Protein AF-A0A363TLC6-F1 (afdb_monomer)

Secondary structure (DSSP, 8-state):
--EEEE--TT--S-PPTTHHHHHHTT--EEE--SSS-EEE--TT-HHHHHHHHHHTT-SS-----EEESSGGGGGGTBS---HHHHHHHHHHTTTT--EEEEBPTTS-HHHHTTSSEEEEE--SSHHHHHHHHHTTSEEE-EES--TT------SHHHHHHHHTTT-SEEEESSSPPP--

Radius of gyration: 15.28 Å; Cα contacts (8 Å, |Δi|>4): 379; chains: 1; bounding box: 37×31×37 Å

Foldseek 3Di:
DEDEDEDALVDPVDDPPPPLVCQVVLFWEFAAFPAFIFIKHLQPDPSVLVLVCVQQVDPAQDAWAKAWLAPVCVVVFAPDQDPVNVVVCVVAPQDDDWDKHQTDPPRPCSNVSPVSIHTYHHTPRNNQSSSCVSSPTIITGDHLDYVPGPRFAADPVVSCVVQPPSGHYYYHHGTGDPPD

pLDDT: mean 91.59, std 9.98, range [39.34, 98.69]

Sequence (180 aa):
MTRLARFDAGNVAFFPPGVVESLLAGGMVIYPTDTLYGLGVDPRSREGLGKLLVLKSREGVKPIPLLLDGPERAADWAEHVPPAAVRLMEGFWPGGVTIVLPAWADTPPQITGGSGTVGLRVPGHPIPRALARALGGAITGTSANRAGNPGDWQTAEEVVREFTGDVDWVLWDGPSPRAG

Nearest PDB structures (foldseek):
  6f89-assembly2_B  TM=8.943E-01  e=2.570E-14  Pyrococcus abyssi GE5
  6f89-assembly1_A  TM=8.948E-01  e=7.843E-14  Pyrococcus abyssi GE5
  3aje-assemb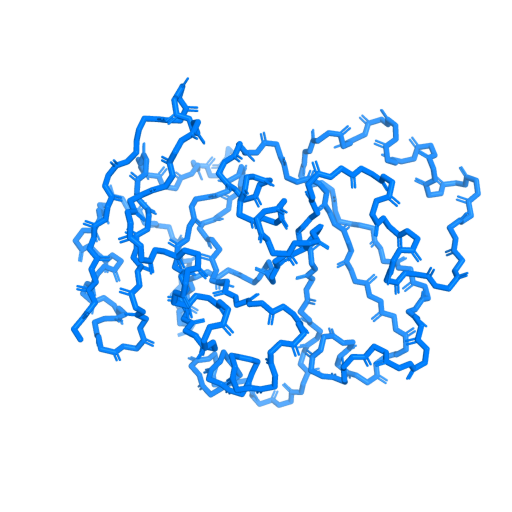ly1_A  TM=8.853E-01  e=3.472E-13  Sulfurisphaera tokodaii str. 7
  6f8y-assembly4_D  TM=8.467E-01  e=1.005E-13  Pyrococcus abyssi GE5
  2eqa-assembly1_A  TM=8.831E-01  e=1.127E-12  Sulfurisphaera tokodaii

Mean predicted aligned error: 4.2 Å

Structure (mmCIF, N/CA/C/O backbone):
data_AF-A0A363TLC6-F1
#
_entry.id   AF-A0A363TLC6-F1
#
loop_
_atom_site.group_PDB
_atom_site.id
_atom_site.type_symbol
_atom_site.label_atom_id
_atom_site.label_alt_id
_atom_site.label_comp_id
_atom_site.label_asym_id
_atom_site.label_entity_id
_atom_site.label_seq_id
_atom_site.pdbx_PDB_ins_code
_atom_site.Cartn_x
_atom_site.Cartn_y
_atom_site.Cartn_z
_atom_site.occupancy
_atom_site.B_iso_or_equiv
_atom_site.auth_seq_id
_atom_site.auth_comp_id
_atom_site.auth_asym_id
_atom_site.auth_atom_id
_atom_site.pdbx_PDB_model_num
ATOM 1 N N . MET A 1 1 ? -17.711 -2.748 12.458 1.00 83.56 1 MET A N 1
ATOM 2 C CA . MET A 1 1 ? -17.127 -1.836 13.467 1.00 83.56 1 MET A CA 1
ATOM 3 C C . MET A 1 1 ? -15.635 -1.772 13.205 1.00 83.56 1 MET A C 1
ATOM 5 O O . MET A 1 1 ? -15.025 -2.831 13.124 1.00 83.56 1 MET A O 1
ATOM 9 N N . THR A 1 2 ? -15.076 -0.576 13.023 1.00 93.62 2 THR A N 1
ATOM 10 C CA . THR A 1 2 ? -13.634 -0.384 12.804 1.00 93.62 2 THR A CA 1
ATOM 11 C C . THR A 1 2 ? -12.859 -0.732 14.070 1.00 93.62 2 THR A C 1
ATOM 13 O O . THR A 1 2 ? -13.224 -0.290 15.159 1.00 93.62 2 THR A O 1
ATOM 16 N N . ARG A 1 3 ? -11.804 -1.538 13.935 1.00 95.19 3 ARG A N 1
ATOM 17 C CA . ARG A 1 3 ? -10.947 -1.974 15.044 1.00 95.19 3 ARG A CA 1
ATOM 18 C C . ARG A 1 3 ? -9.619 -1.226 15.009 1.00 95.19 3 ARG A C 1
ATOM 20 O O . ARG A 1 3 ? -9.010 -1.105 13.953 1.00 95.19 3 ARG A O 1
ATOM 27 N N . LEU A 1 4 ? -9.158 -0.753 16.162 1.00 94.06 4 LEU A N 1
ATOM 28 C CA . LEU A 1 4 ? -7.861 -0.094 16.305 1.00 94.06 4 LEU A CA 1
ATOM 29 C C . LEU A 1 4 ? -6.860 -1.051 16.953 1.00 94.06 4 LEU A C 1
ATOM 31 O O . LEU A 1 4 ? -7.119 -1.586 18.030 1.00 94.06 4 LEU A O 1
ATOM 35 N N . ALA A 1 5 ? -5.704 -1.215 16.322 1.00 92.69 5 ALA A N 1
ATOM 36 C CA . ALA A 1 5 ? -4.566 -1.941 16.857 1.00 92.69 5 ALA A CA 1
ATOM 37 C C . ALA A 1 5 ? -3.354 -1.013 16.925 1.00 92.69 5 ALA A C 1
ATOM 39 O O . ALA A 1 5 ? -2.985 -0.392 15.931 1.00 92.69 5 ALA A O 1
ATOM 40 N N . ARG A 1 6 ? -2.739 -0.917 18.105 1.00 90.38 6 ARG A N 1
ATOM 41 C CA . ARG A 1 6 ? -1.516 -0.138 18.307 1.00 90.38 6 ARG A CA 1
ATOM 42 C C . ARG A 1 6 ? -0.305 -1.056 18.189 1.00 90.38 6 ARG A C 1
ATOM 44 O O . ARG A 1 6 ? -0.286 -2.110 18.820 1.00 90.38 6 ARG A O 1
ATOM 51 N N . PHE A 1 7 ? 0.668 -0.653 17.387 1.00 82.69 7 PHE A N 1
ATOM 52 C CA . PHE A 1 7 ? 1.892 -1.390 17.116 1.00 82.69 7 PHE A CA 1
ATOM 53 C C . PHE A 1 7 ? 3.094 -0.643 17.659 1.00 82.69 7 PHE A C 1
ATOM 55 O O . PHE A 1 7 ? 3.154 0.582 17.636 1.00 82.69 7 PHE A O 1
ATOM 62 N N . ASP A 1 8 ? 4.072 -1.425 18.088 1.00 75.81 8 ASP A N 1
ATOM 63 C CA . ASP A 1 8 ? 5.451 -0.983 18.158 1.00 75.81 8 ASP A CA 1
ATOM 64 C C . ASP A 1 8 ? 6.123 -1.424 16.852 1.00 75.81 8 ASP A C 1
ATOM 66 O O . ASP A 1 8 ? 6.174 -2.621 16.552 1.00 75.81 8 ASP A O 1
ATOM 70 N N . ALA A 1 9 ? 6.615 -0.474 16.053 1.00 65.81 9 ALA A N 1
ATOM 71 C CA . ALA A 1 9 ? 7.301 -0.770 14.794 1.00 65.81 9 ALA A CA 1
ATOM 72 C C . ALA A 1 9 ? 8.544 -1.667 14.989 1.00 65.81 9 ALA A C 1
ATOM 74 O O . ALA A 1 9 ? 8.982 -2.320 14.038 1.00 65.81 9 ALA A O 1
ATOM 75 N N . GLY A 1 10 ? 9.079 -1.754 16.216 1.00 66.38 10 GLY A N 1
ATOM 76 C CA . GLY A 1 10 ? 10.140 -2.684 16.600 1.00 66.38 10 GLY A CA 1
ATOM 77 C C . GLY A 1 10 ? 9.703 -4.151 16.714 1.00 66.38 10 GLY A C 1
ATOM 78 O O . GLY A 1 10 ? 10.563 -5.031 16.738 1.00 66.38 10 GLY A O 1
ATOM 79 N N . ASN A 1 11 ? 8.397 -4.447 16.748 1.00 67.25 11 ASN A N 1
ATOM 80 C CA . ASN A 1 11 ? 7.863 -5.806 16.867 1.00 67.25 11 ASN A CA 1
ATOM 81 C C . ASN A 1 11 ? 6.662 -6.049 15.932 1.00 67.25 11 ASN A C 1
ATOM 83 O O . ASN A 1 11 ? 5.506 -6.084 16.349 1.00 67.25 11 ASN A O 1
ATOM 87 N N . VAL A 1 12 ? 6.956 -6.273 14.649 1.00 66.94 12 VAL A N 1
ATOM 88 C CA . VAL A 1 12 ? 5.962 -6.641 13.619 1.00 66.94 12 VAL A CA 1
ATOM 89 C C . VAL A 1 12 ? 5.819 -8.154 13.419 1.00 66.94 12 VAL A C 1
ATOM 91 O O . VAL A 1 12 ? 5.270 -8.594 12.410 1.00 66.94 12 VAL A O 1
ATOM 94 N N . ALA A 1 13 ? 6.346 -8.973 14.337 1.00 66.00 13 ALA A N 1
ATOM 95 C CA . ALA A 1 13 ? 6.372 -10.429 14.170 1.00 66.00 13 ALA A CA 1
ATOM 96 C C . ALA A 1 13 ? 4.965 -11.049 14.114 1.00 66.00 13 ALA A C 1
ATOM 98 O O . ALA A 1 13 ? 4.798 -12.152 13.594 1.00 66.00 13 ALA A O 1
ATOM 99 N N . PHE A 1 14 ? 3.957 -10.344 14.635 1.00 67.69 14 PHE A N 1
ATOM 100 C CA . PHE A 1 14 ? 2.583 -10.814 14.658 1.00 67.69 14 PHE A CA 1
ATOM 101 C C . PHE A 1 14 ? 1.596 -9.654 14.496 1.00 67.69 14 PHE A C 1
ATOM 103 O O . PHE A 1 14 ? 1.685 -8.645 15.196 1.00 67.69 14 PHE A O 1
ATOM 110 N N . PHE A 1 15 ? 0.631 -9.807 13.589 1.00 81.00 15 PHE A N 1
ATOM 111 C CA . PHE A 1 15 ? -0.543 -8.937 13.547 1.00 81.00 15 PHE A CA 1
ATOM 112 C C . PHE A 1 15 ? -1.604 -9.454 14.524 1.00 81.00 15 PHE A C 1
ATOM 114 O O . PHE A 1 15 ? -1.698 -10.664 14.717 1.00 81.00 15 PHE A O 1
ATOM 121 N N . PRO A 1 16 ? -2.446 -8.585 15.112 1.00 82.75 16 PRO A N 1
ATOM 122 C CA . PRO A 1 16 ? -3.619 -9.021 15.850 1.00 82.75 16 PRO A CA 1
ATOM 123 C C . PRO A 1 16 ? -4.414 -10.058 15.045 1.00 82.75 16 PRO A C 1
ATOM 125 O O . PRO A 1 16 ? -4.590 -9.871 13.832 1.00 82.75 16 PRO A O 1
ATOM 128 N N . PRO A 1 17 ? -4.925 -11.118 15.698 1.00 82.62 17 PRO A N 1
ATOM 129 C CA . PRO A 1 17 ? -5.785 -12.088 15.035 1.00 82.62 17 PRO A CA 1
ATOM 130 C C . PRO A 1 17 ? -6.935 -11.379 14.308 1.00 82.62 17 PRO A C 1
ATOM 132 O O . PRO A 1 17 ? -7.628 -10.542 14.895 1.00 82.62 17 PRO A O 1
ATOM 135 N N . GLY A 1 18 ? -7.141 -11.692 13.031 1.00 92.00 18 GLY A N 1
ATOM 136 C CA . GLY A 1 18 ? -8.213 -11.125 12.219 1.00 92.00 18 GLY A CA 1
ATOM 137 C C . GLY A 1 18 ? -7.802 -10.004 11.262 1.00 92.00 18 GLY A C 1
ATOM 138 O O . GLY A 1 18 ? -8.650 -9.598 10.467 1.00 92.00 18 GLY A O 1
ATOM 139 N N . VAL A 1 19 ? -6.575 -9.464 11.310 1.00 94.75 19 VAL A N 1
ATOM 140 C CA . VAL A 1 19 ? -6.133 -8.447 10.327 1.00 94.75 19 VAL A CA 1
ATOM 141 C C . VAL A 1 19 ? -5.964 -9.076 8.947 1.00 94.75 19 VAL A C 1
ATOM 143 O O . VAL A 1 19 ? -6.568 -8.620 7.978 1.00 94.75 19 VAL A O 1
ATOM 146 N N . VAL A 1 20 ? -5.171 -10.145 8.863 1.00 95.12 20 VAL A N 1
ATOM 147 C CA . VAL A 1 20 ? -4.874 -10.825 7.596 1.00 95.12 20 VAL A CA 1
ATOM 148 C C . VAL A 1 20 ? -6.123 -11.523 7.065 1.00 95.12 20 VAL A C 1
ATOM 150 O O . VAL A 1 20 ? -6.442 -11.391 5.889 1.00 95.12 20 VAL A O 1
ATOM 153 N N . GLU A 1 21 ? -6.886 -12.188 7.933 1.00 96.00 21 GLU A N 1
ATOM 154 C CA . GLU A 1 21 ? -8.143 -12.845 7.569 1.00 96.00 21 GLU A CA 1
ATOM 155 C C . GLU A 1 21 ? -9.157 -11.842 7.017 1.00 96.00 21 GLU A C 1
ATOM 157 O O . GLU A 1 21 ? -9.833 -12.128 6.032 1.00 96.00 21 GLU A O 1
ATOM 162 N N . SER A 1 22 ? -9.231 -10.643 7.608 1.00 97.00 22 SER A N 1
ATOM 163 C CA . SER A 1 22 ? -10.083 -9.571 7.097 1.00 97.00 22 SER A CA 1
ATOM 164 C C . SER A 1 22 ? -9.664 -9.150 5.693 1.00 97.00 22 SER A C 1
ATOM 166 O O . SER A 1 22 ? -10.533 -8.995 4.845 1.00 97.00 22 SER A O 1
ATOM 168 N N . LEU A 1 23 ? -8.366 -8.990 5.425 1.00 97.12 23 LEU A N 1
ATOM 169 C CA . LEU A 1 23 ? -7.867 -8.593 4.104 1.00 97.12 23 LEU A CA 1
ATOM 170 C C . LEU A 1 23 ? -8.107 -9.674 3.046 1.00 97.12 23 LEU A C 1
ATOM 172 O O . LEU A 1 23 ? -8.587 -9.360 1.957 1.00 97.12 23 LEU A O 1
ATOM 176 N N . LEU A 1 24 ? -7.858 -10.941 3.389 1.00 96.50 24 LEU A N 1
ATOM 177 C CA . LEU A 1 24 ? -8.150 -12.090 2.525 1.00 96.50 24 LEU A CA 1
ATOM 178 C C . LEU A 1 24 ? -9.655 -12.225 2.235 1.00 96.50 24 LEU A C 1
ATOM 180 O O . LEU A 1 24 ? -10.039 -12.661 1.153 1.00 96.50 24 LEU A O 1
ATOM 184 N N . ALA A 1 25 ? -10.512 -11.795 3.163 1.00 97.00 25 ALA A N 1
ATOM 185 C CA . ALA A 1 25 ? -11.962 -11.713 2.984 1.00 97.00 25 ALA A CA 1
ATOM 186 C C . ALA A 1 25 ? -12.435 -10.413 2.290 1.00 97.00 25 ALA A C 1
ATOM 188 O O . ALA A 1 25 ? -13.623 -10.107 2.309 1.00 97.00 25 ALA A O 1
ATOM 189 N N . GLY A 1 26 ? -11.533 -9.619 1.697 1.00 97.31 26 GLY A N 1
ATOM 190 C CA . GLY A 1 26 ? -11.886 -8.382 0.986 1.00 97.31 26 GLY A CA 1
ATOM 191 C C . GLY A 1 26 ? -12.199 -7.184 1.890 1.00 97.31 26 GLY A C 1
ATOM 192 O O . GLY A 1 26 ? -12.906 -6.261 1.476 1.00 97.31 26 GLY A O 1
ATOM 193 N N . GLY A 1 27 ? -11.717 -7.200 3.129 1.00 97.56 27 GLY A N 1
ATOM 194 C CA . GLY A 1 27 ? -11.721 -6.062 4.046 1.00 97.56 27 GLY A CA 1
ATOM 195 C C . GLY A 1 27 ? -10.644 -5.026 3.720 1.00 97.56 27 GLY A C 1
ATOM 196 O O . GLY A 1 27 ? -9.816 -5.215 2.825 1.00 97.56 27 GLY A O 1
ATOM 197 N N . MET A 1 28 ? -10.664 -3.918 4.458 1.00 97.69 28 MET A N 1
ATOM 198 C CA . MET A 1 28 ? -9.742 -2.794 4.288 1.00 97.69 28 MET A CA 1
ATOM 199 C C . MET A 1 28 ? -8.991 -2.476 5.579 1.00 97.69 28 MET A C 1
ATOM 201 O O . MET A 1 28 ? -9.553 -2.511 6.676 1.00 97.69 28 MET A O 1
ATOM 205 N N . VAL A 1 29 ? -7.721 -2.103 5.436 1.00 97.62 29 VAL A N 1
ATOM 206 C CA . VAL A 1 29 ? -6.852 -1.719 6.550 1.00 97.62 29 VAL A CA 1
ATOM 207 C C . VAL A 1 29 ? -6.214 -0.361 6.298 1.00 97.62 29 VAL A C 1
ATOM 209 O O . VAL A 1 29 ? -5.744 -0.080 5.199 1.00 97.62 29 VAL A O 1
ATOM 212 N N . ILE A 1 30 ? -6.154 0.478 7.325 1.0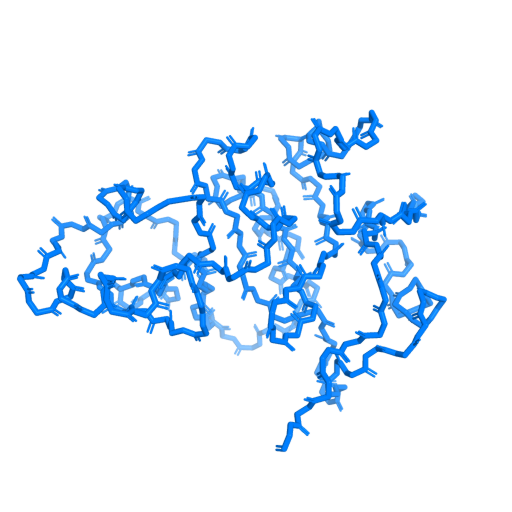0 96.88 30 ILE A N 1
ATOM 213 C CA . ILE A 1 30 ? -5.260 1.634 7.351 1.00 96.88 30 ILE A CA 1
ATOM 214 C C . ILE A 1 30 ? -3.991 1.236 8.090 1.00 96.88 30 ILE A C 1
ATOM 216 O O . ILE A 1 30 ? -4.070 0.629 9.155 1.00 96.88 30 ILE A O 1
ATOM 220 N N . TYR A 1 31 ? -2.832 1.552 7.524 1.00 95.56 31 TYR A N 1
ATOM 221 C CA . TYR A 1 31 ? -1.540 1.139 8.064 1.00 95.56 31 TYR A CA 1
ATOM 222 C C . TYR A 1 31 ? -0.470 2.222 7.867 1.00 95.56 31 TYR A C 1
ATOM 224 O O . TYR A 1 31 ? -0.528 2.970 6.890 1.00 95.56 31 TYR A O 1
ATOM 232 N N . PRO A 1 32 ? 0.524 2.315 8.759 1.00 93.75 32 PRO A N 1
ATOM 233 C CA . PRO A 1 32 ? 1.602 3.288 8.644 1.00 93.75 32 PRO A CA 1
ATOM 234 C C . PRO A 1 32 ? 2.565 2.932 7.512 1.00 93.75 32 PRO A C 1
ATOM 236 O O . PRO A 1 32 ? 2.831 1.759 7.230 1.00 93.75 32 PRO A O 1
ATOM 239 N N . THR A 1 33 ? 3.132 3.958 6.880 1.00 91.81 33 THR A N 1
ATOM 240 C CA . THR A 1 33 ? 4.276 3.817 5.970 1.00 91.81 33 THR A CA 1
ATOM 241 C C . THR A 1 33 ? 5.367 4.809 6.347 1.00 91.81 33 THR A C 1
ATOM 243 O O . THR A 1 33 ? 5.167 5.701 7.162 1.00 91.81 33 THR A O 1
ATOM 246 N N . ASP A 1 34 ? 6.511 4.703 5.684 1.00 88.44 34 ASP A N 1
ATOM 247 C CA . ASP A 1 34 ? 7.643 5.627 5.765 1.00 88.44 34 ASP A CA 1
ATOM 248 C C . ASP A 1 34 ? 7.368 6.980 5.076 1.00 88.44 34 ASP A C 1
ATOM 250 O O . ASP A 1 34 ? 8.266 7.805 4.962 1.00 88.44 34 ASP A O 1
ATOM 254 N N . THR A 1 35 ? 6.137 7.217 4.599 1.00 86.56 35 THR A N 1
ATOM 255 C CA . THR A 1 35 ? 5.710 8.470 3.949 1.00 86.56 35 THR A CA 1
ATOM 256 C C . THR A 1 35 ? 4.417 9.026 4.549 1.00 86.56 35 THR A C 1
ATOM 258 O O . THR A 1 35 ? 4.459 9.950 5.346 1.00 86.56 35 THR A O 1
ATOM 261 N N . LEU A 1 36 ? 3.264 8.461 4.189 1.00 90.50 36 LEU A N 1
ATOM 262 C CA . LEU A 1 36 ? 1.954 8.768 4.774 1.00 90.50 36 LEU A CA 1
ATOM 263 C C . LEU A 1 36 ? 1.266 7.461 5.157 1.00 90.50 36 LEU A C 1
ATOM 265 O O . LEU A 1 36 ? 1.595 6.411 4.603 1.00 90.50 36 LEU A O 1
ATOM 269 N N . TYR A 1 37 ? 0.272 7.498 6.038 1.00 94.50 37 TYR A N 1
ATOM 270 C CA . TYR A 1 37 ? -0.565 6.317 6.251 1.00 94.50 37 TYR A CA 1
ATOM 271 C C . TYR A 1 37 ? -1.184 5.844 4.930 1.00 94.50 37 TYR A C 1
ATOM 273 O O . TYR A 1 37 ? -1.678 6.642 4.129 1.00 94.50 37 TYR A O 1
ATOM 281 N N . GLY A 1 38 ? -1.126 4.538 4.699 1.00 94.94 38 GLY A N 1
ATOM 282 C CA . GLY A 1 38 ? -1.690 3.852 3.551 1.00 94.94 38 GLY A CA 1
ATOM 283 C C . GLY A 1 38 ? -3.077 3.296 3.854 1.00 94.94 38 GLY A C 1
ATOM 284 O O . GLY A 1 38 ? -3.390 2.948 4.990 1.00 94.94 38 GLY A O 1
ATOM 285 N N . LEU A 1 39 ? -3.902 3.202 2.818 1.00 95.81 39 LEU A N 1
ATOM 286 C CA . LEU A 1 39 ? -5.165 2.480 2.802 1.00 95.81 39 LEU A CA 1
ATOM 287 C C . LEU A 1 39 ? -4.997 1.246 1.904 1.00 95.81 39 LEU A C 1
ATOM 289 O O . LEU A 1 39 ? -4.667 1.352 0.718 1.00 95.81 39 LEU A O 1
ATOM 293 N N . GLY A 1 40 ? -5.180 0.077 2.508 1.00 96.94 40 GLY A N 1
ATOM 294 C CA . GLY A 1 40 ? -4.764 -1.219 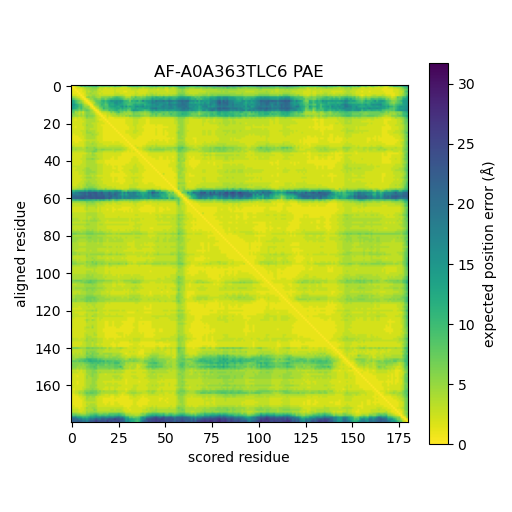1.996 1.00 96.94 40 GLY A CA 1
ATOM 295 C C . GLY A 1 40 ? -5.902 -2.196 1.819 1.00 96.94 40 GLY A C 1
ATOM 296 O O . GLY A 1 40 ? -6.733 -2.357 2.710 1.00 96.94 40 GLY A O 1
ATOM 297 N N . VAL A 1 41 ? -5.863 -2.898 0.695 1.00 98.06 41 VAL A N 1
ATOM 298 C CA . VAL A 1 41 ? -6.624 -4.115 0.415 1.00 98.06 41 VAL A CA 1
ATOM 299 C C . VAL A 1 41 ? -5.699 -5.125 -0.254 1.00 98.06 41 VAL A C 1
ATOM 301 O O . VAL A 1 41 ? -4.651 -4.747 -0.791 1.00 98.06 41 VAL A O 1
ATOM 304 N N . ASP A 1 42 ? -6.091 -6.397 -0.251 1.00 98.00 42 ASP A N 1
ATOM 305 C CA . ASP A 1 42 ? -5.454 -7.389 -1.116 1.00 98.00 42 ASP A CA 1
ATOM 306 C C . ASP A 1 42 ? -5.647 -6.972 -2.589 1.00 98.00 42 ASP A C 1
ATOM 308 O O . ASP A 1 42 ? -6.793 -6.858 -3.042 1.00 98.00 42 ASP A O 1
ATOM 312 N N . PRO A 1 43 ? -4.563 -6.741 -3.358 1.00 97.19 43 PRO A N 1
ATOM 313 C CA . PRO A 1 43 ? -4.653 -6.318 -4.752 1.00 97.19 43 PRO A CA 1
ATOM 314 C C . PRO A 1 43 ? -5.259 -7.381 -5.677 1.00 97.19 43 PRO A C 1
ATOM 316 O O . PRO A 1 43 ? -5.559 -7.077 -6.828 1.00 97.19 43 PRO A O 1
ATOM 319 N N . ARG A 1 44 ? -5.461 -8.613 -5.198 1.00 95.62 44 ARG A N 1
ATOM 320 C CA . ARG A 1 44 ? -6.157 -9.690 -5.917 1.00 95.62 44 ARG A CA 1
ATOM 321 C C . ARG A 1 44 ? -7.633 -9.800 -5.521 1.00 95.62 44 ARG A C 1
ATOM 323 O O . ARG A 1 44 ? -8.405 -10.475 -6.201 1.00 95.62 44 ARG A O 1
ATOM 330 N N . SER A 1 45 ? -8.062 -9.107 -4.464 1.00 96.69 45 SER A N 1
ATOM 331 C CA . SER A 1 45 ? -9.455 -9.103 -4.021 1.00 96.69 45 SER A CA 1
ATOM 332 C C . SER A 1 45 ? -10.287 -8.108 -4.824 1.00 96.69 45 SER A C 1
ATOM 334 O O . SER A 1 45 ? -10.218 -6.893 -4.626 1.00 96.69 45 SER A O 1
ATOM 336 N N . ARG A 1 46 ? -11.151 -8.624 -5.706 1.00 94.56 46 ARG A N 1
ATOM 337 C CA . ARG A 1 46 ? -12.114 -7.795 -6.451 1.00 94.56 46 ARG A CA 1
ATOM 338 C C . ARG A 1 46 ? -13.027 -6.996 -5.518 1.00 94.56 46 ARG A C 1
ATOM 340 O O . ARG A 1 46 ? -13.344 -5.846 -5.818 1.00 94.56 46 ARG A O 1
ATOM 347 N N . GLU A 1 47 ? -13.447 -7.601 -4.409 1.00 95.62 47 GLU A N 1
ATOM 348 C CA . GLU A 1 47 ? -14.287 -6.946 -3.405 1.00 95.62 47 GLU A CA 1
ATOM 349 C C . GLU A 1 47 ? -13.530 -5.815 -2.699 1.00 95.62 47 GLU A C 1
ATOM 351 O O . GLU A 1 47 ? -14.023 -4.686 -2.663 1.00 95.62 47 GLU A O 1
ATOM 356 N N . GLY A 1 48 ? -12.316 -6.091 -2.211 1.00 96.56 48 GLY A N 1
ATOM 357 C CA . GLY A 1 48 ? -11.477 -5.092 -1.548 1.00 96.56 48 GLY A CA 1
ATOM 358 C C . GLY A 1 48 ? -11.175 -3.905 -2.462 1.00 96.56 48 GLY A C 1
ATOM 359 O O . GLY A 1 48 ? -11.396 -2.755 -2.086 1.00 96.56 48 GLY A O 1
ATOM 360 N 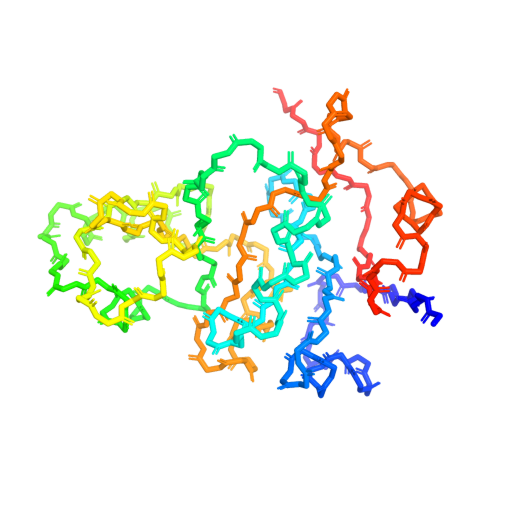N . LEU A 1 49 ? -10.767 -4.169 -3.708 1.00 95.06 49 LEU A N 1
ATOM 361 C CA . LEU A 1 49 ? -10.538 -3.122 -4.709 1.00 95.06 49 LEU A CA 1
ATOM 362 C C . LEU A 1 49 ? -11.797 -2.291 -4.987 1.00 95.06 49 LEU A C 1
ATOM 364 O O . LEU A 1 49 ? -11.707 -1.073 -5.139 1.00 95.06 49 LEU A O 1
ATOM 368 N N . GLY A 1 50 ? -12.973 -2.925 -5.027 1.00 93.56 50 GLY A N 1
ATOM 369 C CA . GLY A 1 50 ? -14.252 -2.232 -5.178 1.00 93.56 50 GLY A CA 1
ATOM 370 C C . GLY A 1 50 ? -14.527 -1.261 -4.028 1.00 93.56 50 GLY A C 1
ATOM 371 O O . GLY A 1 50 ? -14.783 -0.080 -4.273 1.00 93.56 50 GLY A O 1
ATOM 372 N N . LYS A 1 51 ? -14.411 -1.729 -2.778 1.00 94.00 51 LYS A N 1
ATOM 373 C CA . LYS A 1 51 ? -14.587 -0.892 -1.576 1.00 94.00 51 LYS A CA 1
ATOM 374 C C . LYS A 1 51 ? -13.588 0.265 -1.540 1.00 94.00 51 LYS A C 1
ATOM 376 O O . LYS A 1 51 ? -13.974 1.404 -1.279 1.00 94.00 51 LYS A O 1
ATOM 381 N N . LEU A 1 52 ? -12.326 -0.009 -1.876 1.00 93.50 52 LEU A N 1
ATOM 382 C CA . LEU A 1 52 ? -11.257 0.986 -1.915 1.00 93.50 52 LEU A CA 1
ATOM 383 C C . LEU A 1 52 ? -11.569 2.126 -2.893 1.00 93.50 52 LEU A C 1
ATOM 385 O O . LEU A 1 52 ? -11.396 3.301 -2.560 1.00 93.50 52 LEU A O 1
ATOM 389 N N . LEU A 1 53 ? -12.038 1.792 -4.097 1.00 90.44 53 LEU A N 1
ATOM 390 C CA . LEU A 1 53 ? -12.391 2.787 -5.110 1.00 90.44 53 LEU A CA 1
ATOM 391 C C . LEU A 1 53 ? -13.588 3.644 -4.693 1.00 90.44 53 LEU A C 1
ATOM 393 O O . LEU A 1 53 ? -13.538 4.863 -4.871 1.00 90.44 53 LEU A O 1
ATOM 397 N N . VAL A 1 54 ? -14.621 3.026 -4.106 1.00 91.06 54 VAL A N 1
ATOM 398 C CA . VAL A 1 54 ? -15.792 3.739 -3.570 1.00 91.06 54 VAL A CA 1
ATOM 399 C C . VAL A 1 54 ? -15.364 4.723 -2.483 1.00 91.06 54 VAL A C 1
ATOM 401 O O . VAL A 1 54 ? -15.705 5.900 -2.558 1.00 91.06 54 VAL A O 1
ATOM 404 N N . LEU A 1 55 ? -14.555 4.277 -1.517 1.00 89.81 55 LEU A N 1
ATOM 405 C CA . LEU A 1 55 ? -14.116 5.112 -0.398 1.00 89.81 55 LEU A CA 1
ATOM 406 C C . LEU A 1 55 ? -13.256 6.305 -0.842 1.00 89.81 55 LEU A C 1
ATOM 408 O O . LEU A 1 55 ? -13.317 7.381 -0.246 1.00 89.81 55 LEU A O 1
ATOM 412 N N . LYS A 1 56 ? -12.444 6.137 -1.890 1.00 85.75 56 LYS A N 1
ATOM 413 C CA . LYS A 1 56 ? -11.592 7.215 -2.413 1.00 85.75 56 LYS A CA 1
ATOM 414 C C . LYS A 1 56 ? -12.336 8.184 -3.340 1.00 85.75 56 LYS A C 1
ATOM 416 O O . LYS A 1 56 ? -11.685 9.117 -3.811 1.00 85.75 56 LYS A O 1
ATOM 421 N N . SER A 1 57 ? -13.636 7.979 -3.595 1.00 72.94 57 SER A N 1
ATOM 422 C CA . SER A 1 57 ? -14.498 8.825 -4.442 1.00 72.94 57 SER A CA 1
ATOM 423 C C . SER A 1 57 ? -13.803 9.293 -5.724 1.00 72.94 57 SER A C 1
ATOM 425 O O . SER A 1 57 ? -13.842 10.472 -6.078 1.00 72.94 57 SER A O 1
ATOM 427 N N . ARG A 1 58 ? -13.058 8.397 -6.383 1.00 63.22 58 ARG A N 1
ATOM 428 C CA . ARG A 1 58 ? -12.220 8.783 -7.521 1.00 63.22 58 ARG A CA 1
ATOM 429 C C . ARG A 1 58 ? -13.097 8.946 -8.761 1.00 63.22 58 ARG A C 1
ATOM 431 O O . ARG A 1 58 ? -13.505 7.959 -9.368 1.00 63.22 58 ARG A O 1
ATOM 438 N N . GLU A 1 59 ? -13.355 10.191 -9.155 1.00 54.78 59 GLU A N 1
ATOM 439 C CA . GLU A 1 59 ? -13.771 10.501 -10.523 1.00 54.78 59 GLU A CA 1
ATOM 440 C C . GLU A 1 59 ? -12.631 10.079 -11.469 1.00 54.78 59 GLU A C 1
ATOM 442 O O . GLU A 1 59 ? -11.566 10.699 -11.511 1.00 54.78 59 GLU A O 1
ATOM 447 N N . GLY A 1 60 ? -12.823 8.952 -12.158 1.00 57.22 60 GLY A N 1
ATOM 448 C CA . GLY A 1 60 ? -11.812 8.313 -13.004 1.00 57.22 60 GLY A CA 1
ATOM 449 C C . GLY A 1 60 ? -10.904 7.318 -12.265 1.00 57.22 60 GLY A C 1
ATOM 450 O O . GLY A 1 60 ? -10.593 7.455 -11.081 1.00 57.22 60 GLY A O 1
ATOM 451 N N . VAL A 1 61 ? -10.443 6.287 -12.980 1.00 67.06 61 VAL A N 1
ATOM 452 C CA . VAL A 1 61 ? -9.588 5.235 -12.408 1.00 67.06 61 VAL A CA 1
ATOM 453 C C . VAL A 1 61 ? -8.138 5.719 -12.378 1.00 67.06 61 VAL A C 1
ATOM 455 O O . VAL A 1 61 ? -7.352 5.447 -13.278 1.00 67.06 61 VAL A O 1
ATOM 458 N N . LYS A 1 62 ? -7.760 6.480 -11.346 1.00 83.62 62 LYS A N 1
ATOM 459 C CA . LYS A 1 62 ? -6.333 6.746 -11.095 1.00 83.62 62 LYS A CA 1
ATOM 460 C C . LYS A 1 62 ? -5.645 5.432 -10.701 1.00 83.62 62 LYS A C 1
ATOM 462 O O . LYS A 1 62 ? -6.209 4.743 -9.843 1.00 83.62 62 LYS A O 1
ATOM 467 N N . PRO A 1 63 ? -4.440 5.133 -11.221 1.00 91.00 63 PRO A N 1
ATOM 468 C CA . PRO A 1 63 ? -3.683 3.953 -10.820 1.00 91.00 63 PRO A CA 1
ATOM 469 C C . PRO A 1 63 ? -3.500 3.871 -9.297 1.00 91.00 63 PRO A C 1
ATOM 471 O O . PRO A 1 63 ? -3.471 4.889 -8.587 1.00 91.00 63 PRO A O 1
ATOM 474 N N . ILE A 1 64 ? -3.392 2.649 -8.787 1.00 94.75 64 ILE A N 1
ATOM 475 C CA . ILE A 1 64 ? -3.137 2.350 -7.379 1.00 94.75 64 ILE A CA 1
ATOM 476 C C . ILE A 1 64 ? -1.776 1.654 -7.315 1.00 94.75 64 ILE A C 1
ATOM 478 O O . ILE A 1 64 ? -1.654 0.542 -7.825 1.00 94.75 64 ILE A O 1
ATOM 482 N N . PRO A 1 65 ? -0.745 2.279 -6.720 1.00 96.25 65 PRO A N 1
ATOM 483 C CA . PRO A 1 65 ? 0.545 1.620 -6.586 1.00 96.25 65 PRO A CA 1
ATOM 484 C C . PRO A 1 65 ? 0.440 0.428 -5.629 1.00 96.25 65 PRO A C 1
ATOM 486 O O . PRO A 1 65 ? -0.418 0.406 -4.742 1.00 96.25 65 PRO A O 1
ATOM 489 N N . LEU A 1 66 ? 1.335 -0.541 -5.784 1.00 98.31 66 LEU A N 1
ATOM 490 C CA . LEU A 1 66 ? 1.465 -1.691 -4.898 1.00 98.31 66 LEU A CA 1
ATOM 491 C C . LEU A 1 66 ? 2.716 -1.556 -4.035 1.00 98.31 66 LEU A C 1
ATOM 493 O O . LEU A 1 66 ? 3.797 -1.213 -4.521 1.00 98.31 66 LEU A O 1
ATOM 497 N N . LEU A 1 67 ? 2.553 -1.848 -2.748 1.00 98.50 67 LEU A N 1
ATOM 498 C CA . LEU A 1 67 ? 3.647 -2.007 -1.806 1.00 98.50 67 LEU A CA 1
ATOM 499 C C . LEU A 1 67 ? 4.005 -3.487 -1.706 1.00 98.50 67 LEU A C 1
ATOM 501 O O . LEU A 1 67 ? 3.133 -4.318 -1.452 1.00 98.50 67 LEU A O 1
ATOM 505 N N . LEU A 1 68 ? 5.280 -3.794 -1.907 1.00 98.69 68 LEU A N 1
ATOM 506 C CA . LEU A 1 68 ? 5.829 -5.144 -1.966 1.00 98.69 68 LEU A CA 1
ATOM 507 C C . LEU A 1 68 ? 6.580 -5.494 -0.677 1.00 98.69 68 LEU A C 1
ATOM 509 O O . LEU A 1 68 ? 7.104 -4.607 0.001 1.00 98.69 68 LEU A O 1
ATOM 513 N N . ASP A 1 69 ? 6.674 -6.782 -0.345 1.00 97.69 69 ASP A N 1
ATOM 514 C CA . ASP A 1 69 ? 7.474 -7.247 0.799 1.00 97.69 69 ASP A CA 1
ATOM 515 C C . ASP A 1 69 ? 8.975 -7.380 0.493 1.00 97.69 69 ASP A C 1
ATOM 517 O O . ASP A 1 69 ? 9.790 -7.315 1.420 1.00 97.69 69 ASP A O 1
ATOM 521 N N . GLY A 1 70 ? 9.329 -7.479 -0.790 1.00 97.94 70 GLY A N 1
ATOM 522 C CA . GLY A 1 70 ? 10.695 -7.519 -1.304 1.00 97.94 70 GLY A CA 1
ATOM 523 C C . GLY A 1 70 ? 10.773 -7.174 -2.802 1.00 97.94 70 GLY A C 1
ATOM 524 O O . GLY A 1 70 ? 9.754 -7.219 -3.501 1.00 97.94 70 GLY A O 1
ATOM 525 N N . PRO A 1 71 ? 11.956 -6.773 -3.309 1.00 97.88 71 PRO A N 1
ATOM 526 C CA . PRO A 1 71 ? 12.149 -6.384 -4.711 1.00 97.88 71 PRO A CA 1
ATOM 527 C C . PRO A 1 71 ? 11.842 -7.514 -5.703 1.00 97.88 71 PRO A C 1
ATOM 529 O O . PRO A 1 71 ? 11.382 -7.252 -6.811 1.00 97.88 71 PRO A O 1
ATOM 532 N N . GLU A 1 72 ? 12.040 -8.770 -5.304 1.00 96.94 72 GLU A N 1
ATOM 533 C CA . GLU A 1 72 ? 11.763 -9.960 -6.109 1.00 96.94 72 GLU A CA 1
ATOM 534 C C . GLU A 1 72 ? 10.295 -10.063 -6.541 1.00 96.94 72 GLU A C 1
ATOM 536 O O . GLU A 1 72 ? 10.006 -10.570 -7.623 1.00 96.94 72 GLU A O 1
ATOM 541 N N . ARG A 1 73 ? 9.368 -9.497 -5.754 1.00 97.75 73 ARG A N 1
ATOM 542 C CA . ARG A 1 73 ? 7.935 -9.452 -6.082 1.00 97.75 73 ARG A CA 1
ATOM 543 C C . ARG A 1 73 ? 7.596 -8.539 -7.245 1.00 97.75 73 ARG A C 1
ATOM 545 O O . ARG A 1 73 ? 6.460 -8.558 -7.709 1.00 97.75 73 ARG A O 1
ATOM 552 N N . ALA A 1 74 ? 8.544 -7.741 -7.735 1.00 97.88 74 ALA A N 1
ATOM 553 C CA . ALA A 1 74 ? 8.289 -6.904 -8.896 1.00 97.88 74 ALA A CA 1
ATOM 554 C C . ALA A 1 74 ? 7.901 -7.740 -10.127 1.00 97.88 74 ALA A C 1
ATOM 556 O O . ALA A 1 74 ? 7.011 -7.339 -10.872 1.00 97.88 74 ALA A O 1
ATOM 557 N N . ALA A 1 75 ? 8.502 -8.923 -10.294 1.00 97.00 75 ALA A N 1
ATOM 558 C CA . ALA A 1 75 ? 8.201 -9.833 -11.400 1.00 97.00 75 ALA A CA 1
ATOM 559 C C . ALA A 1 75 ? 6.776 -10.421 -11.343 1.00 97.00 75 ALA A C 1
ATOM 561 O O . ALA A 1 75 ? 6.232 -10.802 -12.378 1.00 97.00 75 ALA A O 1
ATOM 562 N N . ASP A 1 76 ? 6.143 -10.439 -10.164 1.00 97.19 76 ASP A N 1
ATOM 563 C CA . ASP A 1 76 ? 4.767 -10.927 -9.996 1.00 97.19 76 ASP A CA 1
ATOM 564 C C . ASP A 1 76 ? 3.732 -9.957 -10.603 1.00 97.19 76 ASP A C 1
ATOM 566 O O . ASP A 1 76 ? 2.590 -10.342 -10.839 1.00 97.19 76 ASP A O 1
ATOM 570 N N . TRP A 1 77 ? 4.114 -8.697 -10.852 1.00 97.94 77 TRP A N 1
ATOM 571 C CA . TRP A 1 77 ? 3.207 -7.634 -11.312 1.00 97.94 77 TRP A CA 1
ATOM 572 C C . TRP A 1 77 ? 3.668 -6.934 -12.591 1.00 97.94 77 TRP A C 1
ATOM 574 O O . TRP A 1 77 ? 2.837 -6.397 -13.325 1.00 97.94 77 TRP A O 1
ATOM 584 N N . ALA A 1 78 ? 4.973 -6.921 -12.861 1.00 98.06 78 ALA A N 1
ATOM 585 C CA . ALA A 1 78 ? 5.548 -6.314 -14.049 1.00 98.06 78 ALA A CA 1
ATOM 586 C C . ALA A 1 78 ? 5.904 -7.371 -15.101 1.00 98.06 78 ALA A C 1
ATOM 588 O O . ALA A 1 78 ? 6.631 -8.319 -14.808 1.00 98.06 78 ALA A O 1
ATOM 589 N N . GLU A 1 79 ? 5.475 -7.145 -16.343 1.00 97.69 79 GLU A N 1
ATOM 590 C CA . GLU A 1 79 ? 5.827 -7.983 -17.500 1.00 97.69 79 GLU A CA 1
ATOM 591 C C . GLU A 1 79 ? 7.341 -7.963 -17.763 1.00 97.69 79 GLU A C 1
ATOM 593 O O . GLU A 1 79 ? 7.948 -8.960 -18.153 1.00 97.69 79 GLU A O 1
ATOM 598 N N . HIS A 1 80 ? 7.971 -6.809 -17.532 1.00 95.88 80 HIS A N 1
ATOM 599 C CA . HIS A 1 80 ? 9.396 -6.624 -17.745 1.00 95.88 80 HIS A CA 1
ATOM 600 C C . HIS A 1 80 ? 10.010 -5.671 -16.715 1.00 95.88 80 HIS A C 1
ATOM 602 O O . HIS A 1 80 ? 9.537 -4.549 -16.518 1.00 95.88 80 HIS A O 1
ATOM 608 N N . VAL A 1 81 ? 11.125 -6.095 -16.110 1.00 97.69 81 VAL A N 1
ATOM 609 C CA . VAL A 1 81 ? 11.945 -5.275 -15.209 1.00 97.69 81 VAL A CA 1
ATOM 610 C C . VAL A 1 81 ? 13.288 -4.979 -15.894 1.00 97.69 81 VAL A C 1
ATOM 612 O O . VAL A 1 81 ? 14.169 -5.840 -15.910 1.00 97.69 81 VAL A O 1
ATOM 615 N N . PRO A 1 82 ? 13.480 -3.785 -16.487 1.00 97.56 82 PRO A N 1
ATOM 616 C CA . PRO A 1 82 ? 14.711 -3.472 -17.205 1.00 97.56 82 PRO A CA 1
ATOM 617 C C . PRO A 1 82 ? 15.897 -3.291 -16.240 1.00 97.56 82 PRO A C 1
ATOM 619 O O . PRO A 1 82 ? 15.699 -2.869 -15.097 1.00 97.56 82 PRO A O 1
ATOM 622 N N . PRO A 1 83 ? 17.156 -3.467 -16.692 1.00 97.94 83 PRO A N 1
ATOM 623 C CA . PRO A 1 83 ? 18.339 -3.303 -15.838 1.00 97.94 83 PRO A CA 1
ATOM 624 C C . PRO A 1 83 ? 18.437 -1.940 -15.136 1.00 97.94 83 PRO A C 1
ATOM 626 O O . PRO A 1 83 ? 18.994 -1.833 -14.048 1.00 97.94 83 PRO A O 1
ATOM 629 N N . ALA A 1 84 ? 17.901 -0.878 -15.746 1.00 97.56 84 ALA A N 1
ATOM 630 C CA . ALA A 1 84 ? 17.832 0.437 -15.112 1.00 97.56 84 ALA A CA 1
ATOM 631 C C . ALA A 1 84 ? 16.893 0.453 -13.895 1.00 97.56 84 ALA A C 1
ATOM 633 O O . ALA A 1 84 ? 17.232 1.063 -12.886 1.00 97.56 84 ALA A O 1
ATOM 634 N N . ALA A 1 85 ? 15.755 -0.244 -13.972 1.00 98.00 85 ALA A N 1
ATOM 635 C CA . ALA A 1 85 ? 14.844 -0.391 -12.845 1.00 98.00 85 ALA A CA 1
ATOM 636 C C . ALA A 1 85 ? 15.493 -1.215 -11.730 1.00 98.00 85 ALA A C 1
ATOM 638 O O . ALA A 1 85 ? 15.430 -0.794 -10.584 1.00 98.00 85 ALA A O 1
ATOM 639 N N . VAL A 1 86 ? 16.200 -2.303 -12.062 1.00 98.00 86 VAL A N 1
ATOM 640 C CA . VAL A 1 86 ? 16.947 -3.104 -11.072 1.00 98.00 86 VAL A CA 1
ATOM 641 C C . VAL A 1 86 ? 17.925 -2.235 -10.277 1.00 98.00 86 VAL A C 1
ATOM 643 O O . VAL A 1 86 ? 17.886 -2.250 -9.052 1.00 98.00 86 VAL A O 1
ATOM 646 N N . ARG A 1 87 ? 18.713 -1.382 -10.945 1.00 97.94 87 ARG A N 1
ATOM 647 C CA . ARG A 1 87 ? 19.631 -0.456 -10.252 1.00 97.94 87 ARG A CA 1
ATOM 648 C C . ARG A 1 87 ? 18.912 0.534 -9.330 1.00 97.94 87 ARG A C 1
ATOM 650 O O . ARG A 1 87 ? 19.436 0.881 -8.277 1.00 97.94 87 ARG A O 1
ATOM 657 N N . LEU A 1 88 ? 17.726 1.009 -9.718 1.00 97.94 88 LEU A N 1
ATOM 658 C CA . LEU A 1 88 ? 16.910 1.871 -8.856 1.00 97.94 88 LEU A CA 1
ATOM 659 C C . LEU A 1 88 ? 16.376 1.100 -7.643 1.00 97.94 88 LEU A C 1
ATOM 661 O O . LEU A 1 88 ? 16.380 1.639 -6.541 1.00 97.94 88 LEU A O 1
ATOM 665 N N . MET A 1 89 ? 15.951 -0.151 -7.826 1.00 98.19 89 MET A N 1
ATOM 666 C CA . MET A 1 89 ? 15.516 -1.013 -6.724 1.00 98.19 89 MET A CA 1
ATOM 667 C C . MET A 1 89 ? 16.666 -1.236 -5.736 1.00 98.19 89 MET A C 1
ATOM 669 O O . MET A 1 89 ? 16.505 -0.968 -4.554 1.00 98.19 89 MET A O 1
ATOM 673 N N . GLU A 1 90 ? 17.848 -1.628 -6.214 1.00 97.62 90 GLU A N 1
ATOM 674 C CA . GLU A 1 90 ? 19.034 -1.859 -5.374 1.00 97.62 90 GLU A CA 1
ATOM 675 C C . GLU A 1 90 ? 19.463 -0.614 -4.580 1.00 97.62 90 GLU A C 1
ATOM 677 O O . GLU A 1 90 ? 19.927 -0.732 -3.449 1.00 97.62 90 GLU A O 1
ATOM 682 N N . GLY A 1 91 ? 19.313 0.580 -5.163 1.00 97.31 91 GLY A N 1
ATOM 683 C CA . GLY A 1 91 ? 19.724 1.833 -4.529 1.00 97.31 91 GLY A CA 1
ATOM 684 C C . GLY A 1 91 ? 18.690 2.457 -3.587 1.00 97.31 91 GLY A C 1
ATOM 685 O O . GLY A 1 91 ? 19.075 3.162 -2.657 1.00 97.31 91 GLY A O 1
ATOM 686 N N . PHE A 1 92 ? 17.391 2.241 -3.827 1.00 97.06 92 PHE A N 1
ATOM 687 C CA . PHE A 1 92 ? 16.321 2.979 -3.142 1.00 97.06 92 PHE A CA 1
ATOM 688 C C . PHE A 1 92 ? 15.301 2.108 -2.403 1.00 97.06 92 PHE A C 1
ATOM 690 O O . PHE A 1 92 ? 14.460 2.660 -1.689 1.00 97.06 92 PHE A O 1
ATOM 697 N N . TRP A 1 93 ? 15.322 0.783 -2.572 1.00 97.56 93 TRP A N 1
ATOM 698 C CA . TRP A 1 93 ? 14.420 -0.136 -1.878 1.00 97.56 93 TRP A CA 1
ATOM 699 C C . TRP A 1 93 ? 15.158 -0.937 -0.797 1.00 97.56 93 TRP A C 1
ATOM 701 O O . TRP A 1 93 ? 16.206 -1.512 -1.082 1.00 97.56 93 TRP A O 1
ATOM 711 N N . PRO A 1 94 ? 14.597 -1.063 0.422 1.00 97.25 94 PRO A N 1
ATOM 712 C CA . PRO A 1 94 ? 13.360 -0.444 0.914 1.00 97.25 94 PRO A CA 1
ATOM 713 C C . PRO A 1 94 ? 13.456 1.084 1.075 1.00 97.25 94 PRO A C 1
ATOM 715 O O . PRO A 1 94 ? 14.452 1.582 1.591 1.00 97.25 94 PRO A O 1
ATOM 718 N N . GLY A 1 95 ? 12.412 1.826 0.694 1.00 94.19 95 GLY A N 1
ATOM 719 C CA . GLY A 1 95 ? 12.397 3.286 0.826 1.00 94.19 95 GLY A CA 1
ATOM 720 C C . GLY A 1 95 ? 11.264 3.985 0.076 1.00 94.19 95 GLY A C 1
ATOM 721 O O . GLY A 1 95 ? 10.268 3.367 -0.295 1.00 94.19 95 GLY A O 1
ATOM 722 N N . GLY A 1 96 ? 11.424 5.295 -0.143 1.00 91.38 96 GLY A N 1
ATOM 723 C CA . GLY A 1 96 ? 10.400 6.223 -0.648 1.00 91.38 96 GLY A CA 1
ATOM 724 C C . GLY A 1 96 ? 10.083 6.173 -2.147 1.00 91.38 96 GLY A C 1
ATOM 725 O O . GLY A 1 96 ? 9.140 6.825 -2.593 1.00 91.38 96 GLY A O 1
ATOM 726 N N . VAL A 1 97 ? 10.858 5.438 -2.945 1.00 95.19 97 VAL A N 1
ATOM 727 C CA . VAL A 1 97 ? 10.779 5.504 -4.414 1.00 95.19 97 VAL A CA 1
ATOM 728 C C . VAL A 1 97 ? 9.753 4.512 -4.955 1.00 95.19 97 VAL A C 1
ATOM 730 O O . VAL A 1 97 ? 9.804 3.328 -4.643 1.00 95.19 97 VAL A O 1
ATOM 733 N N . THR A 1 98 ? 8.839 4.980 -5.807 1.00 97.31 98 THR A N 1
ATOM 734 C CA . THR A 1 98 ? 7.933 4.119 -6.587 1.00 97.31 98 THR A CA 1
ATOM 735 C C . THR A 1 98 ? 8.431 4.040 -8.025 1.00 97.31 98 THR A C 1
ATOM 737 O O . THR A 1 98 ? 8.678 5.073 -8.644 1.00 97.31 98 THR A O 1
ATOM 740 N N . ILE A 1 99 ? 8.569 2.830 -8.561 1.00 98.25 99 ILE A N 1
ATOM 741 C CA . ILE A 1 99 ? 8.999 2.579 -9.940 1.00 98.25 99 ILE A CA 1
ATOM 742 C C . ILE A 1 99 ? 7.776 2.155 -10.752 1.00 98.25 99 ILE A C 1
ATOM 744 O O . ILE A 1 99 ? 7.051 1.248 -10.350 1.00 98.25 99 ILE A O 1
ATOM 748 N N . VAL A 1 100 ? 7.543 2.812 -11.889 1.00 98.19 100 VAL A N 1
ATOM 749 C CA . VAL A 1 100 ? 6.447 2.478 -12.809 1.00 98.19 100 VAL A CA 1
ATOM 750 C C . VAL A 1 100 ? 6.974 1.572 -13.915 1.00 98.19 100 VAL A C 1
ATOM 752 O O . VAL A 1 100 ? 7.931 1.932 -14.598 1.00 98.19 100 VAL A O 1
ATOM 755 N N . LEU A 1 101 ? 6.348 0.409 -14.087 1.00 98.38 101 LEU A N 1
ATOM 756 C CA . LEU A 1 101 ? 6.749 -0.624 -15.044 1.00 98.38 101 LEU A CA 1
ATOM 757 C C . LEU A 1 101 ? 5.555 -1.087 -15.893 1.00 98.38 101 LEU A C 1
ATOM 759 O O . LEU A 1 101 ? 4.413 -0.920 -15.455 1.00 98.38 101 LEU A O 1
ATOM 763 N N . PRO A 1 102 ? 5.785 -1.668 -17.086 1.00 98.06 102 PRO A N 1
ATOM 764 C CA . PRO A 1 102 ? 4.742 -2.370 -17.834 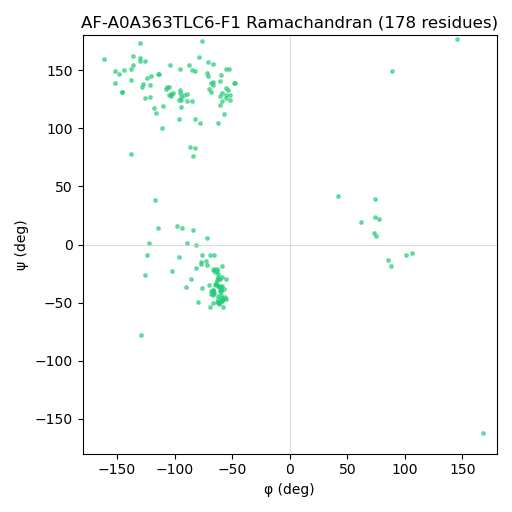1.00 98.06 102 PRO A CA 1
ATOM 765 C C . PRO A 1 102 ? 4.124 -3.468 -16.967 1.00 98.06 102 PRO A C 1
ATOM 767 O O . PRO A 1 102 ? 4.853 -4.279 -16.397 1.00 98.06 102 PRO A O 1
ATOM 770 N N . ALA A 1 103 ? 2.801 -3.460 -16.826 1.00 98.06 103 ALA A N 1
ATOM 771 C CA . ALA A 1 103 ? 2.083 -4.437 -16.014 1.00 98.06 103 ALA A CA 1
ATOM 772 C C . ALA A 1 103 ? 1.751 -5.687 -16.835 1.00 98.06 103 ALA A C 1
ATOM 774 O O . ALA A 1 103 ? 1.569 -5.593 -18.048 1.00 98.06 103 ALA A O 1
ATOM 775 N N . TRP A 1 104 ? 1.587 -6.837 -16.178 1.00 97.69 104 TRP A N 1
ATOM 776 C CA . TRP A 1 104 ? 0.991 -8.002 -16.837 1.00 97.69 104 TRP A CA 1
ATOM 777 C C . TRP A 1 104 ? -0.427 -7.692 -17.337 1.00 97.69 104 TRP A C 1
ATOM 779 O O . TRP A 1 104 ? -1.173 -6.954 -16.687 1.00 97.69 104 TRP A O 1
ATOM 789 N N . ALA A 1 105 ? -0.820 -8.281 -18.469 1.00 94.38 105 ALA A N 1
ATOM 790 C CA . ALA A 1 105 ? -2.112 -8.020 -19.111 1.00 94.38 105 ALA A CA 1
ATOM 791 C C . ALA A 1 105 ? -3.331 -8.404 -18.246 1.00 94.38 105 ALA A C 1
ATOM 793 O O . ALA A 1 105 ? -4.407 -7.833 -18.416 1.00 94.38 105 ALA A O 1
ATOM 794 N N . ASP A 1 106 ? -3.171 -9.353 -17.324 1.00 93.50 106 ASP A N 1
ATOM 795 C CA . ASP A 1 106 ? -4.193 -9.801 -16.373 1.00 93.50 106 ASP A CA 1
ATOM 796 C C . ASP A 1 106 ? -4.191 -9.010 -15.051 1.00 93.50 106 ASP A C 1
ATOM 798 O O . ASP A 1 106 ? -5.031 -9.257 -14.180 1.00 93.50 106 ASP A O 1
ATOM 802 N N . THR A 1 107 ? -3.305 -8.016 -14.908 1.00 95.69 107 THR A N 1
ATOM 803 C CA . THR A 1 107 ? -3.302 -7.113 -13.751 1.00 95.69 107 THR A CA 1
ATOM 804 C C . THR A 1 107 ? -4.653 -6.396 -13.660 1.00 95.69 107 THR A C 1
ATOM 806 O O . THR A 1 107 ? -5.092 -5.798 -14.650 1.00 95.69 107 THR A O 1
ATOM 809 N N . PRO A 1 108 ? -5.316 -6.375 -12.486 1.00 94.12 108 PRO A N 1
ATOM 810 C CA . PRO A 1 108 ? -6.622 -5.746 -12.353 1.00 94.12 108 PRO A CA 1
ATOM 811 C C . PRO A 1 108 ? -6.619 -4.289 -12.850 1.00 94.12 108 PRO A C 1
ATOM 813 O O . PRO A 1 108 ? -5.749 -3.505 -12.455 1.00 94.12 108 PRO A O 1
ATOM 816 N N . PRO A 1 109 ? -7.600 -3.866 -13.668 1.00 91.81 109 PRO A N 1
ATOM 817 C CA . PRO A 1 109 ? -7.637 -2.510 -14.222 1.00 91.81 109 PRO A CA 1
ATOM 818 C C . PRO A 1 109 ? -7.767 -1.426 -13.144 1.00 91.81 109 PRO A C 1
ATOM 820 O O . PRO A 1 109 ? -7.366 -0.285 -13.357 1.00 91.81 109 PRO A O 1
ATOM 823 N N . GLN A 1 110 ? -8.287 -1.775 -11.965 1.00 91.56 110 GLN A N 1
ATOM 824 C CA . GLN A 1 110 ? -8.326 -0.905 -10.789 1.00 91.56 110 GLN A CA 1
ATOM 825 C C . GLN A 1 110 ? -6.919 -0.534 -10.292 1.00 91.56 110 GLN A C 1
ATOM 827 O O . GLN A 1 110 ? -6.735 0.553 -9.749 1.00 91.56 110 GLN A O 1
ATOM 832 N N . ILE A 1 111 ? -5.938 -1.423 -10.477 1.00 95.31 111 ILE A N 1
ATOM 833 C CA . ILE A 1 111 ? -4.534 -1.196 -10.119 1.00 95.31 111 ILE A CA 1
A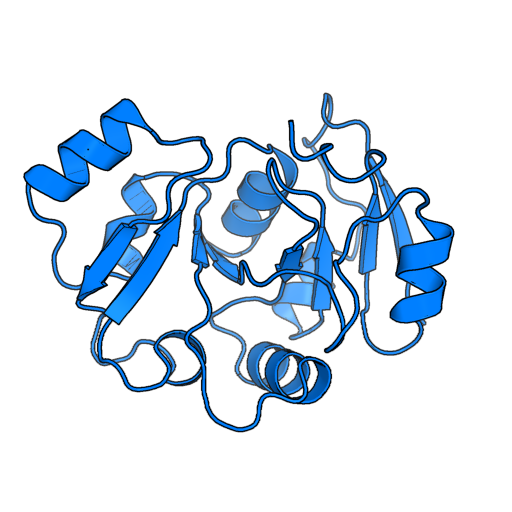TOM 834 C C . ILE A 1 111 ? -3.850 -0.342 -11.183 1.00 95.31 111 ILE A C 1
ATOM 836 O O . ILE A 1 111 ? -3.238 0.674 -10.855 1.00 95.31 111 ILE A O 1
ATOM 840 N N . THR A 1 112 ? -3.990 -0.706 -12.459 1.00 94.94 112 THR A N 1
ATOM 841 C CA . THR A 1 112 ? -3.307 0.000 -13.555 1.00 94.94 112 THR A CA 1
ATOM 842 C C . THR A 1 112 ? -3.969 1.323 -13.926 1.00 94.94 112 THR A C 1
ATOM 844 O O . THR A 1 112 ? -3.378 2.136 -14.622 1.00 94.94 112 THR A O 1
ATOM 847 N N . GLY A 1 113 ? -5.219 1.560 -13.526 1.00 91.31 113 GLY A N 1
ATOM 848 C CA . GLY A 1 113 ? -5.979 2.707 -14.026 1.00 91.31 113 GLY A CA 1
ATOM 849 C C . GLY A 1 113 ? -6.202 2.682 -15.541 1.00 91.31 113 GLY A C 1
ATOM 850 O O . GLY A 1 113 ? -6.456 3.723 -16.139 1.00 91.31 113 GLY A O 1
ATOM 851 N N . GLY A 1 114 ? -6.061 1.513 -16.176 1.00 90.31 114 GLY A N 1
ATOM 852 C CA . GLY A 1 114 ? -6.137 1.362 -17.629 1.00 90.31 114 GLY A CA 1
ATOM 853 C C . GLY A 1 114 ? -4.903 1.852 -18.395 1.00 90.31 114 GLY A C 1
ATOM 854 O O . GLY A 1 114 ? -4.939 1.870 -19.621 1.00 90.31 114 GLY A O 1
ATOM 855 N N . SER A 1 115 ? -3.809 2.229 -17.721 1.00 93.00 115 SER A N 1
ATOM 856 C CA . SER A 1 115 ? -2.590 2.716 -18.389 1.00 93.00 115 SER A CA 1
ATOM 857 C C . SER A 1 115 ? -1.735 1.612 -19.020 1.00 93.00 115 SER A C 1
ATOM 859 O O . SER A 1 115 ? -0.819 1.918 -19.780 1.00 93.00 115 SER A O 1
ATOM 861 N N . GLY A 1 116 ? -1.972 0.346 -18.658 1.00 94.88 116 GLY A N 1
ATOM 862 C CA . GLY A 1 116 ? -1.073 -0.770 -18.979 1.00 94.88 116 GLY A CA 1
ATOM 863 C C . GLY A 1 116 ? 0.219 -0.788 -18.149 1.00 94.88 116 GLY A C 1
ATOM 864 O O . GLY A 1 116 ? 1.130 -1.558 -18.439 1.00 94.88 116 GLY A O 1
ATOM 865 N N . THR A 1 117 ? 0.321 0.049 -17.113 1.00 97.50 117 THR A N 1
ATOM 866 C CA . THR A 1 117 ? 1.488 0.123 -16.225 1.00 97.50 117 THR A CA 1
ATOM 867 C C . THR A 1 117 ? 1.097 -0.039 -14.760 1.00 97.50 117 THR A C 1
ATOM 869 O O . THR A 1 117 ? -0.046 0.201 -14.373 1.00 97.50 117 THR A O 1
ATOM 872 N N . VAL A 1 118 ? 2.057 -0.444 -13.930 1.00 98.06 118 VAL A N 1
ATOM 873 C CA . VAL A 1 118 ? 1.897 -0.599 -12.481 1.00 98.06 118 VAL A CA 1
ATOM 874 C C . VAL A 1 118 ? 3.013 0.140 -11.749 1.00 98.06 118 VAL A C 1
ATOM 876 O O . VAL A 1 118 ? 4.180 0.075 -12.134 1.00 98.06 118 VAL A O 1
ATOM 879 N N . GLY A 1 119 ? 2.648 0.877 -10.699 1.00 98.12 119 GLY A N 1
ATOM 880 C CA . GLY A 1 119 ? 3.603 1.491 -9.779 1.00 98.12 119 GLY A CA 1
ATOM 881 C C . GLY A 1 119 ? 3.931 0.530 -8.644 1.00 98.12 119 GLY A C 1
ATOM 882 O O . GLY A 1 119 ? 3.023 0.099 -7.939 1.00 98.12 119 GLY A O 1
ATOM 883 N N . LEU A 1 120 ? 5.205 0.211 -8.453 1.00 98.56 120 LEU A N 1
ATOM 884 C CA . LEU A 1 120 ? 5.685 -0.734 -7.445 1.00 98.56 120 LEU A CA 1
ATOM 885 C C . LEU A 1 120 ? 6.655 -0.039 -6.493 1.00 98.56 120 LEU A C 1
ATOM 887 O O . LEU A 1 120 ? 7.414 0.834 -6.912 1.00 98.56 120 LEU A O 1
ATOM 891 N N . ARG A 1 121 ? 6.637 -0.417 -5.215 1.00 98.00 121 ARG A N 1
ATOM 892 C CA . ARG A 1 121 ? 7.548 0.102 -4.186 1.00 98.00 121 ARG A CA 1
ATOM 893 C C . ARG A 1 121 ? 7.754 -0.937 -3.094 1.00 98.00 121 ARG A C 1
ATOM 895 O O . ARG A 1 121 ? 6.785 -1.527 -2.636 1.00 98.00 121 ARG A O 1
ATOM 902 N N . VAL A 1 122 ? 8.977 -1.097 -2.598 1.00 98.38 122 VAL A N 1
ATOM 903 C CA . VAL A 1 122 ? 9.216 -1.764 -1.307 1.00 98.38 122 VAL A CA 1
ATOM 904 C C . VAL A 1 122 ? 9.339 -0.666 -0.245 1.00 98.38 122 VAL A C 1
ATOM 906 O O . VAL A 1 122 ? 10.326 0.071 -0.259 1.00 98.38 122 VAL A O 1
ATOM 909 N N . PRO A 1 123 ? 8.350 -0.484 0.645 1.00 96.56 123 PRO A N 1
ATOM 910 C CA . PRO A 1 123 ? 8.377 0.585 1.641 1.00 96.56 123 PRO A CA 1
ATOM 911 C C . PRO A 1 123 ? 9.430 0.318 2.720 1.00 96.56 123 PRO A C 1
ATOM 913 O O . PRO A 1 123 ? 9.635 -0.826 3.134 1.00 96.56 123 PRO A O 1
ATOM 916 N N . GLY A 1 124 ? 10.069 1.378 3.222 1.00 94.69 124 GLY A N 1
ATOM 917 C CA . GLY A 1 124 ? 11.009 1.281 4.345 1.00 94.69 124 GLY A CA 1
ATOM 918 C C . GLY A 1 124 ? 10.338 0.783 5.629 1.00 94.69 124 GLY A C 1
ATOM 919 O O . GLY A 1 124 ? 10.955 0.088 6.442 1.00 94.69 124 GLY A O 1
ATOM 920 N N . HIS A 1 125 ? 9.041 1.056 5.772 1.00 93.44 125 HIS A N 1
ATOM 921 C CA . HIS A 1 125 ? 8.278 0.689 6.955 1.00 93.44 125 HIS A CA 1
ATOM 922 C C . HIS A 1 125 ? 8.061 -0.836 7.072 1.00 93.44 125 HIS A C 1
ATOM 924 O O . HIS A 1 125 ? 7.701 -1.487 6.085 1.00 93.44 125 HIS A O 1
ATOM 930 N N . PRO A 1 126 ? 8.268 -1.451 8.252 1.00 93.88 126 PRO A N 1
ATOM 931 C CA . PRO A 1 126 ? 8.139 -2.900 8.413 1.00 93.88 126 PRO A CA 1
ATOM 932 C C . PRO A 1 126 ? 6.687 -3.403 8.317 1.00 93.88 126 PRO A C 1
ATOM 934 O O . PRO A 1 126 ? 6.458 -4.467 7.746 1.00 93.88 126 PRO A O 1
ATOM 937 N N . ILE A 1 127 ? 5.701 -2.636 8.801 1.00 94.81 127 ILE A N 1
ATOM 938 C CA . ILE A 1 127 ? 4.276 -3.033 8.787 1.00 94.81 127 ILE A CA 1
ATOM 939 C C . ILE A 1 127 ? 3.742 -3.343 7.375 1.00 94.81 127 ILE A C 1
ATOM 941 O O . ILE A 1 127 ? 3.227 -4.445 7.181 1.00 94.81 127 ILE A O 1
ATOM 945 N N . PRO A 1 128 ? 3.866 -2.462 6.364 1.00 95.56 128 PRO A N 1
ATOM 946 C CA . PRO A 1 128 ? 3.363 -2.766 5.028 1.00 95.56 128 PRO A CA 1
ATOM 947 C C . PRO A 1 128 ? 4.071 -3.943 4.370 1.00 95.56 128 PRO A C 1
ATOM 949 O O . PRO A 1 128 ? 3.423 -4.703 3.659 1.00 95.56 128 PRO A O 1
ATOM 952 N N . ARG A 1 129 ? 5.368 -4.146 4.637 1.00 95.94 129 ARG A N 1
ATOM 953 C CA . ARG A 1 129 ? 6.092 -5.327 4.142 1.00 95.94 129 ARG A CA 1
ATOM 954 C C . ARG A 1 129 ? 5.573 -6.611 4.781 1.00 95.94 129 ARG A C 1
ATOM 956 O O . ARG A 1 129 ? 5.395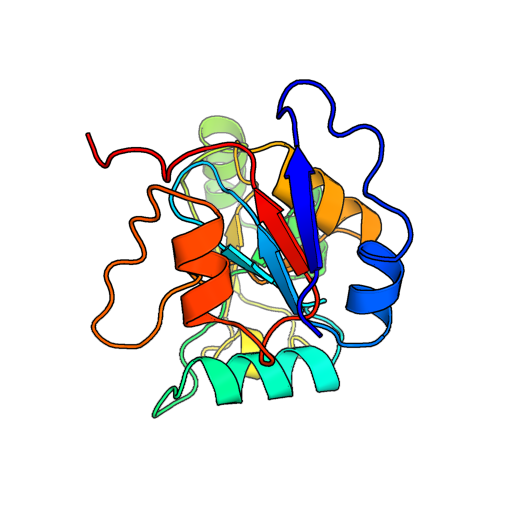 -7.606 4.089 1.00 95.94 129 ARG A O 1
ATOM 963 N N . ALA A 1 130 ? 5.288 -6.594 6.081 1.00 95.25 130 ALA A N 1
ATOM 964 C CA . ALA A 1 130 ? 4.702 -7.741 6.768 1.00 95.25 130 ALA A CA 1
ATOM 965 C C . ALA A 1 130 ? 3.268 -8.034 6.279 1.00 95.25 130 ALA A C 1
ATOM 967 O O . ALA A 1 130 ? 2.934 -9.198 6.060 1.00 95.25 130 ALA A O 1
ATOM 968 N N . LEU A 1 131 ? 2.448 -7.002 6.032 1.00 95.88 131 LEU A N 1
ATOM 969 C CA . LEU A 1 131 ? 1.119 -7.159 5.425 1.00 95.88 131 LEU A CA 1
ATOM 970 C C . LEU A 1 131 ? 1.215 -7.734 4.008 1.00 95.88 131 LEU A C 1
ATOM 972 O O . LEU A 1 131 ? 0.555 -8.724 3.705 1.00 95.88 131 LEU A O 1
ATOM 976 N N . ALA A 1 132 ? 2.069 -7.156 3.159 1.00 97.56 132 ALA A N 1
ATOM 977 C CA . ALA A 1 132 ? 2.297 -7.632 1.800 1.00 97.56 132 ALA A CA 1
ATOM 978 C C . ALA A 1 132 ? 2.727 -9.104 1.797 1.00 97.56 132 ALA A C 1
ATOM 980 O O . ALA A 1 132 ? 2.151 -9.902 1.063 1.00 97.56 132 ALA A O 1
ATOM 981 N N . ARG A 1 133 ? 3.659 -9.497 2.675 1.00 96.81 133 ARG A N 1
ATOM 982 C CA . ARG A 1 133 ? 4.095 -10.893 2.824 1.00 96.81 133 ARG A CA 1
ATOM 983 C C . ARG A 1 133 ? 2.938 -11.827 3.161 1.00 96.81 133 ARG A C 1
ATOM 985 O O . ARG A 1 133 ? 2.799 -12.875 2.536 1.00 96.81 133 ARG A O 1
ATOM 992 N N . ALA A 1 134 ? 2.098 -11.439 4.121 1.00 95.69 134 ALA A N 1
ATOM 993 C CA . ALA A 1 134 ? 0.933 -12.220 4.532 1.00 95.69 134 ALA A CA 1
ATOM 994 C C . ALA A 1 134 ? -0.126 -12.360 3.419 1.00 95.69 134 ALA A C 1
ATOM 996 O O . ALA A 1 134 ? -0.882 -13.327 3.417 1.00 95.69 134 ALA A O 1
ATOM 997 N N . LEU A 1 135 ? -0.143 -11.433 2.455 1.00 96.62 135 LEU A N 1
ATOM 998 C CA . LEU A 1 135 ? -1.023 -11.428 1.279 1.00 96.62 135 LEU A CA 1
ATOM 999 C C . LEU A 1 135 ? -0.358 -11.995 0.010 1.00 96.62 135 LEU A C 1
ATOM 1001 O O . LEU A 1 135 ? -0.830 -11.777 -1.108 1.00 96.62 135 LEU A O 1
ATOM 1005 N N . GLY A 1 136 ? 0.763 -12.707 0.144 1.00 95.94 136 GLY A N 1
ATOM 1006 C CA . GLY A 1 136 ? 1.455 -13.289 -1.008 1.00 95.94 136 GLY A CA 1
ATOM 1007 C C . GLY A 1 136 ? 2.202 -12.255 -1.858 1.00 95.94 136 GLY A C 1
ATOM 1008 O O . GLY A 1 136 ? 2.178 -12.319 -3.087 1.00 95.94 136 GLY A O 1
ATOM 1009 N N . GLY A 1 137 ? 2.835 -11.283 -1.203 1.00 97.38 137 GLY A N 1
ATOM 1010 C CA . GLY A 1 137 ? 3.866 -10.412 -1.767 1.00 97.38 137 GLY A CA 1
ATOM 1011 C C . GLY A 1 137 ? 3.458 -8.967 -2.063 1.00 97.38 137 GLY A C 1
ATOM 1012 O O . GLY A 1 137 ? 4.330 -8.172 -2.404 1.00 97.38 137 GLY A O 1
ATOM 1013 N N . ALA A 1 138 ? 2.179 -8.590 -1.942 1.00 98.38 138 ALA A N 1
ATOM 1014 C CA . ALA A 1 138 ? 1.738 -7.229 -2.263 1.00 98.38 138 ALA A CA 1
ATOM 1015 C C . ALA A 1 138 ? 0.502 -6.764 -1.475 1.00 98.38 138 ALA A C 1
ATOM 1017 O O . ALA A 1 138 ? -0.387 -7.552 -1.165 1.00 98.38 138 ALA A O 1
ATOM 1018 N N . ILE A 1 139 ? 0.427 -5.457 -1.217 1.00 98.44 139 ILE A N 1
ATOM 1019 C CA . ILE A 1 139 ? -0.755 -4.742 -0.708 1.00 98.44 139 ILE A CA 1
ATOM 1020 C C . ILE A 1 139 ? -0.916 -3.411 -1.459 1.00 98.44 139 ILE A C 1
ATOM 1022 O O . ILE A 1 139 ? 0.070 -2.828 -1.907 1.00 98.44 139 ILE A O 1
ATOM 1026 N N . THR A 1 140 ? -2.134 -2.887 -1.615 1.00 97.69 140 THR A N 1
ATOM 1027 C CA . THR A 1 140 ? -2.322 -1.566 -2.244 1.00 97.69 140 THR A CA 1
ATOM 1028 C C . THR A 1 140 ? -1.746 -0.424 -1.401 1.00 97.69 140 THR A C 1
ATOM 1030 O O . THR A 1 140 ? -1.931 -0.396 -0.186 1.00 97.69 140 THR A O 1
ATOM 1033 N N . GLY A 1 141 ? -1.116 0.557 -2.053 1.00 92.19 141 GLY A N 1
ATOM 1034 C CA . GLY A 1 141 ? -0.357 1.657 -1.445 1.00 92.19 141 GLY A CA 1
ATOM 1035 C C . GLY A 1 141 ? -0.899 3.064 -1.699 1.00 92.19 141 GLY A C 1
ATOM 1036 O O . GLY A 1 141 ? -0.116 3.981 -1.936 1.00 92.19 141 GLY A O 1
ATOM 1037 N N . THR A 1 142 ? -2.218 3.275 -1.705 1.00 92.94 142 THR A N 1
ATOM 1038 C CA . THR A 1 142 ? -2.773 4.643 -1.776 1.00 92.94 142 THR A CA 1
ATOM 1039 C C . THR A 1 142 ? -2.793 5.294 -0.395 1.00 92.94 142 THR A C 1
ATOM 1041 O O . THR A 1 142 ? -3.011 4.615 0.598 1.00 92.94 142 THR A O 1
ATOM 1044 N N . SER A 1 143 ? -2.655 6.620 -0.318 1.00 91.81 143 SER A N 1
ATOM 1045 C CA . SER A 1 143 ? -2.758 7.359 0.947 1.00 91.81 143 SER A CA 1
ATOM 1046 C C . SER A 1 143 ? -4.136 7.195 1.609 1.00 91.81 143 SER A C 1
ATOM 1048 O O . SER A 1 143 ? -5.172 7.209 0.931 1.00 91.81 143 SER A O 1
ATOM 1050 N N . ALA A 1 144 ? -4.155 7.073 2.934 1.00 91.56 144 ALA A N 1
ATOM 1051 C CA . ALA A 1 144 ? -5.349 7.040 3.771 1.00 91.56 144 ALA A CA 1
ATOM 1052 C C . ALA A 1 144 ? -5.822 8.466 4.077 1.00 91.56 144 ALA A C 1
ATOM 1054 O O . ALA A 1 144 ? -5.601 9.006 5.155 1.00 91.56 144 ALA A O 1
ATOM 1055 N N . ASN A 1 145 ? -6.459 9.096 3.094 1.00 88.81 145 ASN A N 1
ATOM 1056 C CA . ASN A 1 145 ? -7.054 10.424 3.212 1.00 88.81 145 ASN A CA 1
ATOM 1057 C C . ASN A 1 145 ? -8.295 10.551 2.323 1.00 88.81 145 ASN A C 1
ATOM 1059 O O . ASN A 1 145 ? -8.340 9.983 1.223 1.00 88.81 145 ASN A O 1
ATOM 1063 N N . ARG A 1 146 ? -9.287 11.319 2.772 1.00 86.00 146 ARG A N 1
ATOM 1064 C CA . ARG A 1 146 ? -10.397 11.756 1.917 1.00 86.00 146 ARG A CA 1
ATOM 1065 C C . ARG A 1 146 ? -9.965 12.920 1.026 1.00 86.00 146 ARG A C 1
ATOM 1067 O O . ARG A 1 146 ? -8.951 13.570 1.281 1.00 86.00 146 ARG A O 1
ATOM 1074 N N . ALA A 1 147 ? -10.719 13.170 -0.042 1.00 79.56 147 ALA A N 1
ATOM 1075 C CA . ALA A 1 147 ? -10.467 14.310 -0.919 1.00 79.56 147 ALA A CA 1
ATOM 1076 C C . ALA A 1 147 ? -10.466 15.620 -0.106 1.00 79.56 147 ALA A C 1
ATOM 1078 O O . ALA A 1 147 ? -11.382 15.868 0.672 1.00 79.56 147 ALA A O 1
ATOM 1079 N N . GLY A 1 148 ? -9.415 16.429 -0.263 1.00 79.50 148 GLY A N 1
ATOM 1080 C CA . GLY A 1 148 ? -9.228 17.679 0.483 1.00 79.50 148 GLY A CA 1
ATOM 1081 C C . GLY A 1 148 ? -8.560 17.539 1.858 1.00 79.50 148 GLY A C 1
ATOM 1082 O O . GLY A 1 148 ? -8.102 18.544 2.392 1.00 79.50 148 GLY A O 1
ATOM 1083 N N . ASN A 1 149 ? -8.431 16.328 2.411 1.00 84.06 149 ASN A N 1
ATOM 1084 C CA . ASN A 1 149 ? -7.686 16.087 3.649 1.00 84.06 149 ASN A CA 1
ATOM 1085 C C . ASN A 1 149 ? -6.218 15.737 3.314 1.00 84.06 149 ASN A C 1
ATOM 1087 O O . ASN A 1 149 ? -5.995 14.845 2.489 1.00 84.06 149 ASN A O 1
ATOM 1091 N N . PRO A 1 150 ? -5.207 16.392 3.916 1.00 84.25 150 PRO A N 1
ATOM 1092 C CA . PRO A 1 150 ? -3.800 16.085 3.650 1.00 84.25 150 PRO A CA 1
ATOM 1093 C C . PRO A 1 150 ? -3.364 14.682 4.109 1.00 84.25 150 PRO A C 1
ATOM 1095 O O . PRO A 1 150 ? -2.391 14.157 3.575 1.00 84.25 150 PRO A O 1
ATOM 1098 N N . GLY A 1 151 ? -4.079 14.041 5.044 1.00 86.31 151 GLY A N 1
ATOM 1099 C CA . GLY A 1 151 ? -3.686 12.734 5.591 1.00 86.31 151 GLY A CA 1
ATOM 1100 C C . GLY A 1 151 ? -2.502 12.796 6.563 1.00 86.31 151 GLY A C 1
ATOM 1101 O O . GLY A 1 151 ? -1.781 11.810 6.729 1.00 86.31 151 GLY A O 1
ATOM 1102 N N . ASP A 1 152 ? -2.286 13.958 7.179 1.00 91.19 152 ASP A N 1
ATOM 1103 C CA . ASP A 1 152 ? -1.301 14.164 8.240 1.00 91.19 152 ASP A CA 1
ATOM 1104 C C . ASP A 1 152 ? -1.927 13.826 9.603 1.00 91.19 152 ASP A C 1
ATOM 1106 O O . ASP A 1 152 ? -2.482 14.685 10.287 1.00 91.19 152 ASP A O 1
ATOM 1110 N N . TRP A 1 153 ? -1.924 12.540 9.952 1.00 93.75 153 TRP A N 1
ATOM 1111 C CA . TRP A 1 153 ? -2.581 12.018 11.146 1.00 93.75 153 TRP A CA 1
ATOM 1112 C C . TRP A 1 153 ? -1.680 12.151 12.368 1.00 93.75 153 TRP A C 1
ATOM 1114 O O . TRP A 1 153 ? -0.578 11.610 12.387 1.00 93.75 153 TRP A O 1
ATOM 1124 N N . GLN A 1 154 ? -2.154 12.824 13.413 1.00 94.06 154 GLN A N 1
ATOM 1125 C CA . GLN A 1 154 ? -1.394 13.049 14.644 1.00 94.06 154 GLN A CA 1
ATOM 1126 C C . GLN A 1 154 ? -1.832 12.113 15.773 1.00 94.06 154 GLN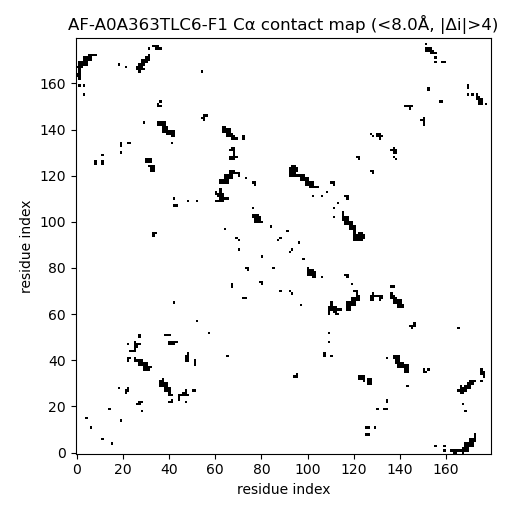 A C 1
ATOM 1128 O O . GLN A 1 154 ? -1.050 11.825 16.680 1.00 94.06 154 GLN A O 1
ATOM 1133 N N . THR A 1 155 ? -3.058 11.589 15.706 1.00 94.12 155 THR A N 1
ATOM 1134 C CA . THR A 1 155 ? -3.574 10.601 16.663 1.00 94.12 155 THR A CA 1
ATOM 1135 C C . THR A 1 155 ? -4.329 9.466 15.973 1.00 94.12 155 THR A C 1
ATOM 1137 O O . THR A 1 155 ? -4.902 9.632 14.895 1.00 94.12 155 THR A O 1
ATOM 1140 N N . ALA A 1 156 ? -4.382 8.303 16.627 1.00 93.38 156 ALA A N 1
ATOM 1141 C CA . ALA A 1 156 ? -5.153 7.160 16.142 1.00 93.38 156 ALA A CA 1
ATOM 1142 C C . ALA A 1 156 ? -6.651 7.488 16.046 1.00 93.38 156 ALA A C 1
ATOM 1144 O O . ALA A 1 156 ? -7.353 7.029 15.146 1.00 93.38 156 ALA A O 1
ATOM 1145 N N . GLU A 1 157 ? -7.140 8.293 16.985 1.00 93.56 157 GLU A N 1
ATOM 1146 C CA . GLU A 1 157 ? -8.527 8.715 17.104 1.00 93.56 157 GLU A CA 1
ATOM 1147 C C . GLU A 1 157 ? -8.971 9.575 15.916 1.00 93.56 157 GLU A C 1
ATOM 1149 O O . GLU A 1 157 ? -10.116 9.456 15.482 1.00 93.56 157 GLU A O 1
ATOM 1154 N N . GLU A 1 158 ? -8.084 10.400 15.349 1.00 94.31 158 GLU A N 1
ATOM 1155 C CA . GLU A 1 158 ? -8.376 11.157 14.127 1.00 94.31 158 GLU A CA 1
ATOM 1156 C C . GLU A 1 158 ? -8.640 10.226 12.943 1.00 94.31 158 GLU A C 1
ATOM 1158 O O . GLU A 1 158 ? -9.650 10.392 12.257 1.00 94.31 158 GLU A O 1
ATOM 1163 N N . VAL A 1 159 ? -7.782 9.216 12.758 1.00 94.12 159 VAL A N 1
ATOM 1164 C CA . VAL A 1 159 ? -7.931 8.206 11.701 1.00 94.12 159 VAL A CA 1
ATOM 1165 C C . VAL A 1 159 ? -9.224 7.423 11.903 1.00 94.12 159 VAL A C 1
ATOM 1167 O O . VAL A 1 159 ? -10.026 7.283 10.981 1.00 94.12 159 VAL A O 1
ATOM 1170 N N . VAL A 1 160 ? -9.461 6.929 13.121 1.00 94.44 160 VAL A N 1
ATOM 1171 C CA . VAL A 1 160 ? -10.678 6.176 13.434 1.00 94.44 160 VAL A CA 1
ATOM 1172 C C . VAL A 1 160 ? -11.904 7.038 13.166 1.00 94.44 160 VAL A C 1
ATOM 1174 O O . VAL A 1 160 ? -12.802 6.585 12.468 1.00 94.44 160 VAL A O 1
ATOM 1177 N N . ARG A 1 161 ? -11.950 8.284 13.644 1.00 93.44 161 ARG A N 1
ATOM 1178 C CA . ARG A 1 161 ? -13.089 9.185 13.425 1.00 93.44 161 ARG A CA 1
ATOM 1179 C C . ARG A 1 161 ? -13.351 9.441 11.941 1.00 93.44 161 ARG A C 1
ATOM 1181 O O . ARG A 1 161 ? -14.511 9.461 11.545 1.00 93.44 161 ARG A O 1
ATOM 1188 N N . GLU A 1 162 ? -12.303 9.610 11.138 1.00 92.75 162 GLU A N 1
ATOM 1189 C CA . GLU A 1 162 ? -12.437 9.837 9.696 1.00 92.75 162 GLU A CA 1
ATOM 1190 C C . GLU A 1 162 ? -12.993 8.608 8.964 1.00 92.75 162 GLU A C 1
ATOM 1192 O O . GLU A 1 162 ? -13.792 8.762 8.041 1.00 92.75 162 GLU A O 1
ATOM 1197 N N . PHE A 1 163 ? -12.575 7.399 9.351 1.00 93.62 163 PHE A N 1
ATOM 1198 C CA . PHE A 1 163 ? -12.833 6.158 8.605 1.00 93.62 163 PHE A CA 1
ATOM 1199 C C . PHE A 1 163 ? -13.734 5.152 9.339 1.00 93.62 163 PHE A C 1
ATOM 1201 O O . PHE A 1 163 ? -13.811 3.981 8.952 1.00 93.62 163 PHE A O 1
ATOM 1208 N N . THR A 1 164 ? -14.414 5.579 10.406 1.00 92.31 164 THR A N 1
ATOM 1209 C CA . THR A 1 164 ? -15.288 4.706 11.200 1.00 92.31 164 THR A CA 1
ATOM 1210 C C . THR A 1 164 ? -16.386 4.125 10.319 1.00 92.31 164 THR A C 1
ATOM 1212 O O . THR A 1 164 ? -17.172 4.851 9.723 1.00 92.31 164 THR A O 1
ATOM 1215 N N . GLY A 1 165 ? -16.464 2.795 10.291 1.00 91.88 165 GLY A N 1
ATOM 1216 C CA . GLY A 1 165 ? -17.457 2.054 9.514 1.00 91.88 165 GLY A CA 1
ATOM 1217 C C . GLY A 1 165 ? -17.027 1.750 8.081 1.00 91.88 165 GLY A C 1
ATOM 1218 O O . GLY A 1 165 ? -17.565 0.810 7.505 1.00 91.88 165 GLY A O 1
ATOM 1219 N N . ASP A 1 166 ? -16.027 2.458 7.553 1.00 93.62 166 ASP A N 1
ATOM 1220 C CA . ASP A 1 166 ? -15.526 2.241 6.196 1.00 93.62 166 ASP A CA 1
ATOM 1221 C C . ASP A 1 166 ? -14.396 1.214 6.150 1.00 93.62 166 ASP A C 1
ATOM 1223 O O . ASP A 1 166 ? -14.318 0.436 5.206 1.00 93.62 166 ASP A O 1
ATOM 1227 N N . VAL A 1 167 ? -13.523 1.192 7.162 1.00 96.19 167 VAL A N 1
ATOM 1228 C CA . VAL A 1 167 ? -12.389 0.254 7.236 1.00 96.19 167 VAL A CA 1
ATOM 1229 C C . VAL A 1 167 ? -12.543 -0.730 8.389 1.00 96.19 167 VAL A C 1
ATOM 1231 O O . VAL A 1 167 ? -13.076 -0.395 9.452 1.00 96.19 167 VAL A O 1
ATOM 1234 N N . ASP A 1 168 ? -12.048 -1.950 8.204 1.00 96.81 168 ASP A N 1
ATOM 1235 C CA . ASP A 1 168 ? -12.103 -3.008 9.213 1.00 96.81 168 ASP A CA 1
ATOM 1236 C C . ASP A 1 168 ? -11.075 -2.785 10.321 1.00 96.81 168 ASP A C 1
ATOM 1238 O O . ASP A 1 168 ? -11.357 -3.041 11.497 1.00 96.81 168 ASP A O 1
ATOM 1242 N N . TRP A 1 169 ? -9.895 -2.291 9.938 1.00 96.94 169 TRP A N 1
ATOM 1243 C CA . TRP A 1 169 ? -8.747 -2.133 10.820 1.00 96.94 169 TRP A CA 1
ATOM 1244 C C . TRP A 1 169 ? -8.017 -0.808 10.609 1.00 96.94 169 TRP A C 1
ATOM 1246 O O . TRP A 1 169 ? -7.801 -0.362 9.485 1.00 96.94 169 TRP A O 1
ATOM 1256 N N . VAL A 1 170 ? -7.563 -0.227 11.713 1.00 96.31 170 VAL A N 1
ATOM 1257 C CA . VAL A 1 170 ? -6.545 0.821 11.762 1.00 96.31 170 VAL A CA 1
ATOM 1258 C C . VAL A 1 170 ? -5.370 0.254 12.546 1.00 96.31 170 VAL A C 1
ATOM 1260 O O . VAL A 1 170 ? -5.516 -0.097 13.716 1.00 96.31 170 VAL A O 1
ATOM 1263 N N . LEU A 1 171 ? -4.218 0.131 11.898 1.00 95.00 171 LEU A N 1
ATOM 1264 C CA . LEU A 1 171 ? -2.946 -0.179 12.539 1.00 95.00 171 LEU A CA 1
ATOM 1265 C C . LEU A 1 171 ? -2.261 1.154 12.814 1.00 95.00 171 LEU A C 1
ATOM 1267 O O . LEU A 1 171 ? -2.101 1.932 11.885 1.00 95.00 171 LEU A O 1
ATOM 1271 N N . TRP A 1 172 ? -1.890 1.427 14.058 1.00 93.94 172 TRP A N 1
ATOM 1272 C CA . TRP A 1 172 ? -1.314 2.703 14.482 1.00 93.94 172 TRP A CA 1
ATOM 1273 C C . TRP A 1 172 ? 0.018 2.485 15.187 1.00 93.94 172 TRP A C 1
ATOM 1275 O O . TRP A 1 172 ? 0.053 1.761 16.177 1.00 93.94 172 TRP A O 1
ATOM 1285 N N . ASP A 1 173 ? 1.083 3.139 14.743 1.00 92.06 173 ASP A N 1
ATOM 1286 C CA . ASP A 1 173 ? 2.399 3.103 15.402 1.00 92.06 173 ASP A CA 1
ATOM 1287 C C . ASP A 1 173 ? 2.930 4.485 15.807 1.00 92.06 173 ASP A C 1
ATOM 1289 O O . ASP A 1 173 ? 4.003 4.599 16.398 1.00 92.06 173 ASP A O 1
ATOM 1293 N N . GLY A 1 174 ? 2.158 5.538 15.545 1.00 92.25 174 GLY A N 1
ATOM 1294 C CA . GLY A 1 174 ? 2.537 6.911 15.838 1.00 92.25 174 GLY A CA 1
ATOM 1295 C C . GLY A 1 174 ? 2.021 7.900 14.793 1.00 92.25 174 GLY A C 1
ATOM 1296 O O . GLY A 1 174 ? 1.384 7.493 13.818 1.00 92.25 174 GLY A O 1
ATOM 1297 N N . PRO A 1 175 ? 2.272 9.203 15.007 1.00 92.19 175 PRO A N 1
ATOM 1298 C CA . PRO A 1 175 ? 1.935 10.251 14.048 1.00 92.19 175 PRO A CA 1
ATOM 1299 C C . PRO A 1 175 ? 2.539 9.994 12.664 1.00 92.19 175 PRO A C 1
ATOM 1301 O O . PRO A 1 175 ? 3.623 9.417 12.558 1.00 92.19 175 PRO A O 1
ATOM 1304 N N . SER A 1 176 ? 1.874 10.482 11.613 1.00 86.62 176 SER A N 1
ATOM 1305 C CA . SER A 1 176 ? 2.431 10.519 10.259 1.00 86.62 176 SER A CA 1
ATOM 1306 C C . SER A 1 176 ? 3.849 11.115 10.288 1.00 86.62 176 SER A C 1
ATOM 1308 O O . SER A 1 176 ? 4.081 12.107 10.994 1.00 86.62 176 SER A O 1
ATOM 13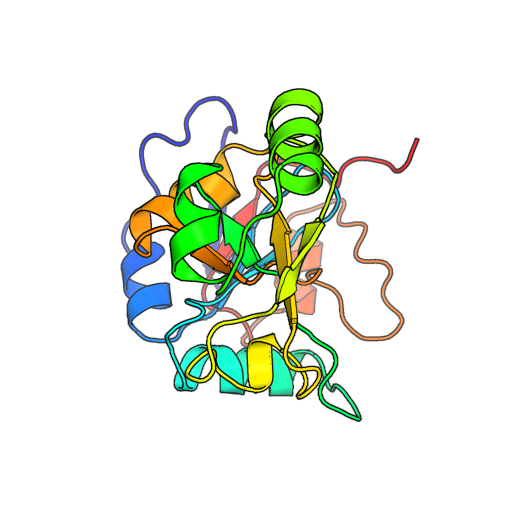10 N N . PRO A 1 177 ? 4.806 10.552 9.524 1.00 79.38 177 PRO A N 1
ATOM 1311 C CA . PRO A 1 177 ? 6.114 11.167 9.356 1.00 79.38 177 PRO A CA 1
ATOM 1312 C C . PRO A 1 177 ? 5.929 12.622 8.921 1.00 79.38 177 PRO A C 1
ATOM 1314 O O . PRO A 1 177 ? 5.246 12.894 7.932 1.00 79.38 177 PRO A O 1
ATOM 1317 N N . ARG A 1 178 ? 6.509 13.571 9.665 1.00 60.84 178 ARG A N 1
ATOM 1318 C CA . ARG A 1 178 ? 6.483 14.974 9.243 1.00 60.84 178 ARG A CA 1
ATOM 1319 C C . ARG A 1 178 ? 7.189 15.060 7.896 1.00 60.84 178 ARG A C 1
ATOM 1321 O O . ARG A 1 178 ? 8.318 14.584 7.774 1.00 60.84 178 ARG A O 1
ATOM 1328 N N . ALA A 1 179 ? 6.540 15.668 6.907 1.00 49.31 179 ALA A N 1
ATOM 1329 C CA . ALA A 1 179 ? 7.256 16.144 5.734 1.00 49.31 179 ALA A CA 1
ATOM 1330 C C . ALA A 1 179 ? 8.336 17.110 6.246 1.00 49.31 179 ALA A C 1
ATOM 1332 O O . ALA A 1 179 ? 8.006 18.117 6.876 1.00 49.31 179 ALA A O 1
ATOM 1333 N N . GLY A 1 180 ? 9.602 16.712 6.107 1.00 39.34 180 GLY A N 1
ATOM 1334 C CA . GLY A 1 180 ? 10.747 17.566 6.417 1.00 39.34 180 GLY A CA 1
ATOM 1335 C C . GLY A 1 180 ? 10.807 18.779 5.505 1.00 39.34 180 GLY A C 1
ATOM 1336 O O . GLY A 1 180 ? 10.285 18.687 4.370 1.00 39.34 180 GLY A O 1
#

Solvent-accessible surface area (backbone atoms only — not comparable to full-atom values): 9822 Å² total; per-residue (Å²): 119,51,41,81,43,83,48,54,83,90,58,67,90,64,74,67,92,59,57,66,60,36,27,77,71,30,29,35,35,34,34,56,43,78,57,45,33,22,37,30,26,33,75,83,31,69,59,10,51,49,54,51,48,60,72,54,65,56,88,61,63,65,59,41,32,34,28,20,48,44,78,78,45,48,65,82,50,25,69,54,83,53,74,70,54,51,56,49,43,72,73,41,48,62,26,91,57,69,50,76,33,45,29,38,93,83,56,52,52,71,37,24,31,72,70,58,32,35,36,38,25,26,50,57,28,60,59,49,23,51,52,1,48,78,58,77,32,35,26,33,51,38,69,49,46,53,88,92,48,90,39,78,41,74,47,69,64,59,53,45,68,75,40,62,70,76,29,50,33,37,46,38,68,68,53,40,58,76,84,126